Protein AF-A0A7D7BVB3-F1 (afdb_monomer)

Secondary structure (DSSP, 8-state):
-PPPTT-EETTTTEEEEEEEEE-SSEEEEEEEETTTTEEEEEEEE--TTT-EE-TTT--EE-S-HHHHHHHHHHHHHHHHHHHHHHT---TTSPPEEEEEEETTEEEEEEEPPPS--HHHHHHHH--SS-EE--GGGBS-GGGGHHHHHHHHHHHHT--SHHHHHHHB---STT-BTTBPPPPSSPPEEETTEEEEEPPTTTSB-GGG---EEEE-HHHHGGGB-HHHHTTS--

pLDDT: mean 88.36, std 8.77, range [54.22, 98.5]

Foldseek 3Di:
DDADQQDAPDVNQKGFHAWPDDDQFWTWTWIARVVPRAIKIKIWGDRPVQWDADRPQRAIDRPDPVCPVVSVVSLVVVVVVLVVLCVDDDPPRWHWDDWDDDSNTIMTITHDDPDDDPVRVCVVVPPPFWDWDFPVQQQCPLLCLVQLLVLQCVLVVHDDLVVSLVFWDDPDPQDGSSRHDFAPDTWIQGPQAIKGWHDAPRIGHCVSPIRIGGDHNVSRLVRGHPVVNVRVVD

Solvent-accessible surface area (backbone atoms only — not comparable to full-atom values): 13485 Å² total; per-residue (Å²): 115,75,85,54,68,67,43,64,39,82,94,53,46,30,32,35,59,48,79,75,48,74,58,69,59,24,40,31,28,37,25,32,32,61,91,73,71,43,66,28,29,35,39,32,59,38,39,60,93,58,42,48,43,46,86,84,80,57,32,44,43,54,85,51,71,89,48,40,70,58,53,52,54,51,52,53,50,52,52,48,51,51,53,58,38,47,74,51,86,48,100,89,53,76,41,46,76,48,76,53,73,57,47,78,36,45,37,37,32,26,67,54,78,90,78,75,53,70,67,55,49,40,68,71,70,49,76,91,76,59,54,74,51,62,53,82,40,45,74,41,62,76,78,43,40,68,56,51,50,54,28,48,24,62,64,72,73,42,87,51,72,65,62,40,52,76,56,43,49,71,89,51,96,82,44,46,96,90,41,64,78,77,46,88,43,56,30,33,41,45,99,80,15,39,35,40,41,33,50,70,56,61,45,31,55,62,93,69,47,56,57,48,34,69,43,46,49,88,74,46,55,86,33,37,37,75,76,57,39,62,74,76,78,117

Mean predicted aligned error: 11.11 Å

Sequence (234 aa):
MQLQNGTLLQGGKYKIETVLGQGGFGITYLATQTLTDKKVAIKEFFFKEYCERDNVSGTVTVPTTSKKKFVEKFQKKFLKEAKISSDLNHKNIIRVLDVFQENDTSYYSMEYIIGKSLAQEINAKGKIDGKKFSKDMIMRPYAIQNDIKAGLKKYFGVVTDDELMDNLQLNNELYNINNLPLPETDPWITKDGVFFSYAPYEIASYAAGAPSIVIPISKVKNHVTSTAKTFFDE

Structure (mmCIF, N/CA/C/O backbone):
data_AF-A0A7D7BVB3-F1
#
_entry.id   AF-A0A7D7BVB3-F1
#
loop_
_atom_site.group_PDB
_atom_site.id
_atom_site.type_symbol
_atom_site.label_atom_id
_atom_site.label_alt_id
_atom_site.label_comp_id
_atom_site.label_asym_id
_atom_site.label_entity_id
_atom_site.label_seq_id
_atom_site.pdbx_PDB_ins_code
_atom_site.Cartn_x
_atom_site.Cartn_y
_atom_site.Cartn_z
_atom_site.occupancy
_atom_site.B_iso_or_equiv
_atom_site.auth_seq_id
_atom_site.auth_comp_id
_atom_site.auth_asym_id
_atom_site.auth_atom_id
_atom_site.pdbx_PDB_model_num
ATOM 1 N N . MET A 1 1 ? 0.698 -8.765 16.677 1.00 82.19 1 MET A N 1
ATOM 2 C CA . MET A 1 1 ? 0.877 -7.781 15.571 1.00 82.19 1 MET A CA 1
ATOM 3 C C . MET A 1 1 ? -0.445 -7.305 14.982 1.00 82.19 1 MET A C 1
ATOM 5 O O . MET A 1 1 ? -0.609 -6.105 14.827 1.00 82.19 1 MET A O 1
ATOM 9 N N . GLN A 1 2 ? -1.366 -8.198 14.618 1.00 93.00 2 GLN A N 1
ATOM 10 C CA . GLN A 1 2 ? -2.670 -7.837 14.043 1.00 93.00 2 GLN A CA 1
ATOM 11 C C . GLN A 1 2 ? -3.742 -7.793 15.140 1.00 93.00 2 GLN A C 1
ATOM 13 O O . GLN A 1 2 ? -3.563 -8.427 16.183 1.00 93.00 2 GLN A O 1
ATOM 18 N N . LEU A 1 3 ? -4.830 -7.054 14.913 1.00 95.12 3 LEU A N 1
ATOM 19 C CA . LEU A 1 3 ? -6.025 -7.147 15.757 1.00 95.12 3 LEU A CA 1
ATOM 20 C C . LEU A 1 3 ? -6.657 -8.541 15.642 1.00 95.12 3 LEU A C 1
ATOM 22 O O . LEU A 1 3 ? -6.599 -9.172 14.585 1.00 95.12 3 LEU A O 1
ATOM 26 N N . GLN A 1 4 ? -7.250 -9.016 16.736 1.00 93.88 4 GLN A N 1
ATOM 27 C CA . GLN A 1 4 ? -7.880 -10.333 16.794 1.00 93.88 4 GLN A CA 1
ATOM 28 C C . GLN A 1 4 ? -9.285 -10.294 16.180 1.00 93.88 4 GLN A C 1
ATOM 30 O O . GLN A 1 4 ? -9.951 -9.256 16.147 1.00 93.88 4 GLN A O 1
ATOM 35 N N . ASN A 1 5 ? -9.764 -11.450 15.719 1.00 96.12 5 ASN A N 1
ATOM 36 C CA . ASN A 1 5 ? -11.168 -11.597 15.346 1.00 96.12 5 ASN A CA 1
ATOM 37 C C . ASN A 1 5 ? -12.059 -11.265 16.555 1.00 96.12 5 ASN A C 1
ATOM 39 O O . ASN A 1 5 ? -11.802 -11.718 17.671 1.00 96.12 5 ASN A O 1
ATOM 43 N N . GLY A 1 6 ? -13.095 -10.463 16.332 1.00 96.25 6 GLY A N 1
ATOM 44 C CA . GLY A 1 6 ? -14.011 -10.000 17.365 1.00 96.25 6 GLY A CA 1
ATOM 45 C C . GLY A 1 6 ? -13.569 -8.725 18.078 1.00 96.25 6 GLY A C 1
ATOM 46 O O . GLY A 1 6 ? -14.367 -8.191 18.847 1.00 96.25 6 GLY A O 1
ATOM 47 N N . THR A 1 7 ? -12.365 -8.192 17.815 1.00 96.94 7 THR A N 1
ATOM 48 C CA . THR A 1 7 ? -11.966 -6.883 18.350 1.00 96.94 7 THR A CA 1
ATOM 49 C C . THR A 1 7 ? -12.986 -5.820 17.944 1.00 96.94 7 THR A C 1
ATOM 51 O O . THR A 1 7 ? -13.337 -5.688 16.769 1.00 96.94 7 THR A O 1
ATOM 54 N N . LEU A 1 8 ? -13.454 -5.063 18.934 1.00 97.56 8 LEU A N 1
ATOM 55 C CA . LEU A 1 8 ? -14.367 -3.945 18.752 1.00 97.56 8 LEU A CA 1
ATOM 56 C C . LEU A 1 8 ? -13.573 -2.648 18.618 1.00 97.56 8 LEU A C 1
ATOM 58 O O . LEU A 1 8 ? -12.635 -2.428 19.376 1.00 97.56 8 LEU A O 1
ATOM 62 N N . LEU A 1 9 ? -13.967 -1.806 17.667 1.00 98.00 9 LEU A N 1
ATOM 63 C CA . LEU A 1 9 ? -13.391 -0.481 17.441 1.00 98.00 9 LEU A CA 1
ATOM 64 C C . LEU A 1 9 ? -14.482 0.590 17.457 1.00 98.00 9 LEU A C 1
ATOM 66 O O . LEU A 1 9 ? -15.656 0.321 17.171 1.00 98.00 9 LEU A O 1
ATOM 70 N N . GLN A 1 10 ? -14.066 1.814 17.761 1.00 97.12 10 GLN A N 1
ATOM 71 C CA . GLN A 1 10 ? -14.848 3.043 17.797 1.00 97.12 10 GLN A CA 1
ATOM 72 C C . GLN A 1 10 ? -16.113 2.879 18.645 1.00 97.12 10 GLN A C 1
ATOM 74 O O . GLN A 1 10 ? -17.238 3.027 18.165 1.00 97.12 10 GLN A O 1
ATOM 79 N N . GLY A 1 11 ? -15.925 2.489 19.909 1.00 95.69 11 GLY A N 1
ATOM 80 C CA . GLY A 1 11 ? -17.032 2.262 20.843 1.00 95.69 11 GLY A CA 1
ATOM 81 C C . GLY A 1 11 ? -17.962 1.118 20.423 1.00 95.69 11 GLY A C 1
ATOM 82 O O . GLY A 1 11 ? -19.154 1.159 20.712 1.00 95.69 11 GLY A O 1
ATOM 83 N N . GLY A 1 12 ? -17.444 0.121 19.699 1.00 97.25 12 GLY A N 1
ATOM 84 C CA . GLY A 1 12 ? -18.221 -1.028 19.228 1.00 97.25 12 GLY A CA 1
ATOM 85 C C . GLY A 1 12 ? -18.954 -0.815 17.906 1.00 97.25 12 GLY A C 1
ATOM 86 O O . GLY A 1 12 ? -19.705 -1.697 17.491 1.00 97.25 12 GLY A O 1
ATOM 87 N N . LYS A 1 13 ? -18.730 0.305 17.206 1.00 98.31 13 LYS A N 1
ATOM 88 C CA . LYS A 1 13 ? -19.296 0.549 15.869 1.00 98.31 13 LYS A CA 1
ATOM 89 C C . LYS A 1 13 ? -18.811 -0.466 14.835 1.00 98.31 13 LYS A C 1
ATOM 91 O O . LYS A 1 13 ? -19.565 -0.819 13.928 1.00 98.31 13 LYS A O 1
ATOM 96 N N . TYR A 1 14 ? -17.573 -0.934 14.964 1.00 98.50 14 TYR A N 1
ATOM 97 C CA . TYR A 1 14 ? -16.993 -1.929 14.068 1.00 98.50 14 TYR A CA 1
ATOM 98 C C . TYR A 1 14 ? -16.506 -3.146 14.842 1.00 98.50 14 TYR A C 1
ATOM 100 O O . TYR A 1 14 ? -15.898 -3.011 15.901 1.00 98.50 14 TYR A O 1
ATOM 108 N N . LYS A 1 15 ? -16.729 -4.332 14.276 1.00 98.50 15 LYS A N 1
ATOM 109 C CA . LYS A 1 15 ? -16.189 -5.602 14.764 1.00 98.50 15 LYS A CA 1
ATOM 110 C C . LYS A 1 15 ? -15.258 -6.195 13.713 1.00 98.50 15 LYS A C 1
ATOM 112 O O . LYS A 1 15 ? -15.711 -6.488 12.606 1.00 98.50 15 LYS A O 1
ATOM 117 N N . ILE A 1 16 ? -13.981 -6.358 14.053 1.00 98.25 16 ILE A N 1
ATOM 118 C CA . ILE A 1 16 ? -12.969 -6.988 13.194 1.00 98.25 16 I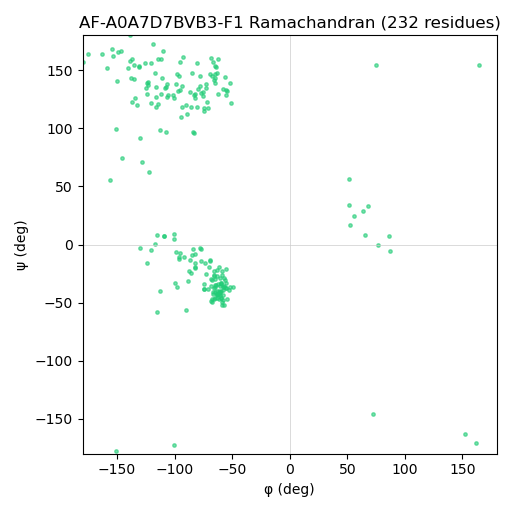LE A CA 1
ATOM 119 C C . ILE A 1 16 ? -13.320 -8.460 12.972 1.00 98.25 16 ILE A C 1
ATOM 121 O O . ILE A 1 16 ? -13.732 -9.144 13.905 1.00 98.25 16 ILE A O 1
ATOM 125 N N . GLU A 1 17 ? -13.137 -8.951 11.747 1.00 97.31 17 GLU A N 1
ATOM 126 C CA . GLU A 1 17 ? -13.384 -10.353 11.389 1.00 97.31 17 GLU A CA 1
ATOM 127 C C . GLU A 1 17 ? -12.107 -11.076 10.984 1.00 97.31 17 GLU A C 1
ATOM 129 O O . GLU A 1 17 ? -11.739 -12.086 11.577 1.00 97.31 17 GLU A O 1
ATOM 134 N N . THR A 1 18 ? -11.421 -10.563 9.963 1.00 95.06 18 THR A N 1
ATOM 135 C CA . THR A 1 18 ? -10.203 -11.184 9.438 1.00 95.06 18 THR A CA 1
ATOM 136 C C . THR A 1 18 ? -9.290 -10.157 8.790 1.00 95.06 18 THR A C 1
ATO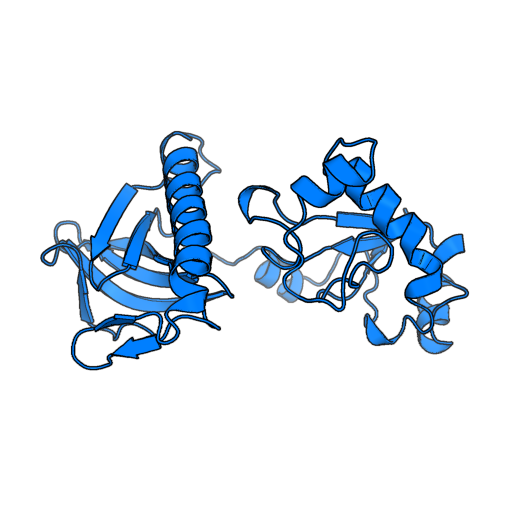M 138 O O . THR A 1 18 ? -9.711 -9.054 8.437 1.00 95.06 18 THR A O 1
ATOM 141 N N . VAL A 1 19 ? -8.028 -10.523 8.609 1.00 94.69 19 VAL A N 1
ATOM 142 C CA . VAL A 1 19 ? -7.043 -9.713 7.895 1.00 94.69 19 VAL A CA 1
ATOM 143 C C . VAL A 1 19 ? -7.200 -9.947 6.396 1.00 94.69 19 VAL A C 1
ATOM 145 O O . VAL A 1 19 ? -7.151 -11.079 5.924 1.00 94.69 19 VAL A O 1
ATOM 148 N N . LEU A 1 20 ? -7.374 -8.863 5.641 1.00 87.62 20 LEU A N 1
ATOM 149 C CA . LEU A 1 20 ? -7.421 -8.879 4.176 1.00 87.62 20 LEU A CA 1
ATOM 150 C C . LEU A 1 20 ? -6.027 -8.737 3.561 1.00 87.62 20 LEU A C 1
ATOM 152 O O . LEU A 1 20 ? -5.761 -9.270 2.487 1.00 87.62 20 LEU A O 1
ATOM 156 N N . GLY A 1 21 ? -5.131 -8.014 4.232 1.00 85.56 21 GLY A N 1
ATOM 157 C CA . GLY A 1 21 ? -3.753 -7.854 3.790 1.00 85.56 21 GLY A CA 1
ATOM 158 C C . GLY A 1 21 ? -2.933 -6.985 4.734 1.00 85.56 21 GLY A C 1
ATOM 159 O O . GLY A 1 21 ? -3.469 -6.160 5.471 1.00 85.56 21 GLY A O 1
ATOM 160 N N . GLN A 1 22 ? -1.616 -7.158 4.692 1.00 84.06 22 GLN A N 1
ATOM 161 C CA . GLN A 1 22 ? -0.665 -6.363 5.461 1.00 84.06 22 GLN A CA 1
ATOM 162 C C . GLN A 1 22 ? 0.470 -5.907 4.546 1.00 84.06 22 GLN A C 1
ATOM 164 O O . GLN A 1 22 ? 1.175 -6.732 3.968 1.00 84.06 22 GLN A O 1
ATOM 169 N N . GLY A 1 23 ? 0.630 -4.590 4.422 1.00 75.31 23 GLY A N 1
ATOM 170 C CA . GLY A 1 23 ? 1.760 -3.960 3.739 1.00 75.31 23 GLY A CA 1
ATOM 171 C C . GLY A 1 23 ? 2.804 -3.447 4.733 1.00 75.31 23 GLY A C 1
ATOM 172 O O . GLY A 1 23 ? 2.695 -3.668 5.938 1.00 75.31 23 GLY A O 1
ATOM 173 N N . GLY A 1 24 ? 3.804 -2.714 4.235 1.00 77.50 24 GLY A N 1
ATOM 174 C CA . GLY A 1 24 ? 4.836 -2.110 5.090 1.00 77.50 24 GLY A CA 1
ATOM 175 C C . GLY A 1 24 ? 4.301 -1.042 6.054 1.00 77.50 24 GLY A C 1
ATOM 176 O O . GLY A 1 24 ? 4.825 -0.897 7.152 1.00 77.50 24 GLY A O 1
ATOM 177 N N . PHE A 1 25 ? 3.233 -0.336 5.668 1.00 81.56 25 PHE A N 1
ATOM 178 C CA . PHE A 1 25 ? 2.748 0.882 6.341 1.00 81.56 25 PHE A CA 1
ATOM 179 C C . PHE A 1 25 ? 1.344 0.746 6.935 1.00 81.56 25 PHE A C 1
ATOM 181 O O . PHE A 1 25 ? 0.811 1.702 7.502 1.00 81.56 25 PHE A O 1
ATOM 188 N N . GLY A 1 26 ? 0.719 -0.422 6.797 1.00 87.12 26 GLY A N 1
ATOM 189 C CA . GLY A 1 26 ? -0.611 -0.632 7.339 1.00 87.12 26 GLY A CA 1
ATOM 190 C C . GLY A 1 26 ? -1.133 -2.048 7.205 1.00 87.12 26 GLY A C 1
ATOM 191 O O . GLY A 1 26 ? -0.638 -2.858 6.415 1.00 87.12 26 GLY A O 1
ATOM 192 N N . ILE A 1 27 ? -2.175 -2.316 7.982 1.00 92.94 27 ILE A N 1
ATOM 193 C CA . ILE A 1 27 ? -2.923 -3.570 7.980 1.00 92.94 27 ILE A CA 1
ATOM 194 C C . ILE A 1 27 ? -4.347 -3.251 7.536 1.00 92.94 27 ILE A C 1
ATOM 196 O O . ILE A 1 27 ? -4.926 -2.259 7.964 1.00 92.94 27 ILE A O 1
ATOM 200 N N . THR A 1 28 ? -4.904 -4.063 6.644 1.00 94.38 28 THR A N 1
ATOM 201 C CA . THR A 1 28 ? -6.295 -3.944 6.201 1.00 94.38 28 THR A CA 1
ATOM 202 C C . THR A 1 28 ? -7.084 -5.139 6.704 1.00 94.38 28 THR A C 1
ATOM 204 O O . THR A 1 28 ? -6.689 -6.286 6.492 1.00 94.38 28 THR A O 1
ATOM 207 N N . TYR A 1 29 ? -8.212 -4.863 7.341 1.00 97.06 29 TYR A N 1
ATOM 208 C CA . TYR A 1 29 ? -9.107 -5.839 7.943 1.00 97.06 29 TYR A CA 1
ATOM 209 C C . TYR A 1 29 ? -10.466 -5.811 7.252 1.00 97.06 29 TYR A C 1
ATOM 211 O O . TYR A 1 29 ? -10.940 -4.751 6.843 1.00 97.06 29 TYR A O 1
ATOM 219 N N . LEU A 1 30 ? -11.115 -6.967 7.176 1.00 96.56 30 LEU A N 1
ATOM 220 C CA . LEU A 1 30 ? -12.557 -7.051 7.005 1.00 96.56 30 LEU A CA 1
ATOM 221 C C . LEU A 1 30 ? -13.194 -6.819 8.370 1.00 96.56 30 LEU A C 1
ATOM 223 O O . LEU A 1 30 ? -12.777 -7.421 9.363 1.00 96.56 30 LEU A O 1
ATOM 227 N N . ALA A 1 31 ? -14.214 -5.977 8.407 1.00 98.19 31 ALA A N 1
ATOM 228 C CA . ALA A 1 31 ? -15.001 -5.732 9.599 1.00 98.19 31 ALA A CA 1
ATOM 229 C C . ALA A 1 31 ? -16.492 -5.673 9.260 1.00 98.19 31 ALA A C 1
ATOM 231 O O . ALA A 1 31 ? -16.885 -5.405 8.122 1.00 98.19 31 ALA A O 1
ATOM 232 N N . THR A 1 32 ? -17.322 -5.880 10.275 1.00 98.38 32 THR A N 1
ATOM 233 C CA . THR A 1 32 ? -18.762 -5.624 10.205 1.00 98.38 32 THR A CA 1
ATOM 234 C C . THR A 1 32 ? -19.085 -4.357 10.984 1.00 98.38 32 THR A C 1
ATOM 236 O O . THR A 1 32 ? -18.686 -4.220 12.143 1.00 98.38 32 THR A O 1
ATOM 239 N N . GLN A 1 33 ? -19.809 -3.428 10.360 1.00 98.00 33 GLN A N 1
ATOM 240 C CA . GLN A 1 33 ? -20.430 -2.310 11.060 1.00 98.00 33 GLN A CA 1
ATOM 241 C C . GLN A 1 33 ? -21.641 -2.831 11.837 1.00 98.00 33 GLN A C 1
ATOM 243 O O . GLN A 1 33 ? -22.611 -3.293 11.245 1.00 98.00 33 GLN A O 1
ATOM 248 N N . THR A 1 34 ? -21.584 -2.763 13.162 1.00 97.25 34 THR A N 1
ATOM 249 C CA . THR A 1 34 ? -22.467 -3.529 14.059 1.00 97.25 34 THR A CA 1
ATOM 250 C C . THR A 1 34 ? -23.932 -3.110 14.008 1.00 97.25 34 THR A C 1
ATOM 252 O O . THR A 1 34 ? -24.802 -3.948 14.191 1.00 97.25 34 THR A O 1
ATOM 255 N N . LEU A 1 35 ? -24.221 -1.836 13.734 1.00 96.00 35 LEU A N 1
ATOM 256 C CA . LEU A 1 35 ? -25.599 -1.330 13.681 1.00 96.00 35 LEU A CA 1
ATOM 257 C C . LEU A 1 35 ? -26.307 -1.586 12.347 1.00 96.00 35 LEU A C 1
ATOM 259 O O . LEU A 1 35 ? -27.526 -1.471 12.276 1.00 96.00 35 LEU A O 1
ATOM 263 N N . THR A 1 36 ? -25.558 -1.853 11.277 1.00 96.19 36 THR A N 1
ATOM 264 C CA . THR A 1 36 ? -26.117 -1.996 9.922 1.00 96.19 36 THR A CA 1
ATOM 265 C C . THR A 1 36 ? -25.844 -3.361 9.303 1.00 96.19 36 THR A C 1
ATOM 267 O O . THR A 1 36 ? -26.279 -3.605 8.180 1.00 96.19 36 THR A O 1
ATOM 270 N N . ASP A 1 37 ? -25.071 -4.207 9.989 1.00 96.06 37 ASP A N 1
ATOM 271 C CA . ASP A 1 37 ? -24.535 -5.485 9.510 1.00 96.06 37 ASP A CA 1
ATOM 272 C C . ASP A 1 37 ? -23.782 -5.399 8.169 1.00 96.06 37 ASP A C 1
ATOM 274 O O . ASP A 1 37 ? -23.513 -6.405 7.506 1.00 96.06 37 ASP A O 1
ATOM 278 N N . LYS A 1 38 ? -23.386 -4.189 7.754 1.00 95.88 38 LYS A N 1
ATOM 279 C CA . LYS A 1 38 ? -22.649 -3.978 6.508 1.00 95.88 38 LYS A CA 1
ATOM 280 C C . LYS A 1 38 ? -21.184 -4.350 6.679 1.00 95.88 38 LYS A C 1
ATOM 282 O O . LYS A 1 38 ? -20.530 -3.949 7.644 1.00 95.88 38 LYS A O 1
ATOM 287 N N . LYS A 1 39 ? -20.645 -5.051 5.680 1.00 96.94 39 LYS A N 1
ATOM 288 C CA . LYS A 1 39 ? -19.206 -5.298 5.562 1.00 96.94 39 LYS A CA 1
ATOM 289 C C . LYS A 1 39 ? -18.481 -4.026 5.145 1.00 96.94 39 LYS A C 1
ATOM 291 O O . LYS A 1 39 ? -18.901 -3.337 4.216 1.00 96.94 39 LYS A O 1
ATOM 296 N N . VAL A 1 40 ? -17.370 -3.753 5.813 1.00 96.69 40 VAL A N 1
ATOM 297 C CA . VAL A 1 40 ? -16.461 -2.645 5.517 1.00 96.69 40 VAL A CA 1
ATOM 298 C C . VAL A 1 40 ? -15.022 -3.146 5.552 1.00 96.69 40 VAL A C 1
ATOM 300 O O . VAL A 1 40 ? -14.709 -4.125 6.233 1.00 96.69 40 VAL A O 1
ATOM 303 N N . ALA A 1 41 ? -14.139 -2.473 4.824 1.00 96.62 41 ALA A N 1
ATOM 304 C CA . ALA A 1 41 ? -12.707 -2.647 5.000 1.00 96.62 41 ALA A CA 1
ATOM 305 C C . ALA A 1 41 ? -12.197 -1.562 5.954 1.00 96.62 41 ALA A C 1
ATOM 307 O O . ALA A 1 41 ? -12.530 -0.389 5.792 1.00 96.62 41 ALA A O 1
ATOM 308 N N . ILE A 1 42 ? -11.391 -1.934 6.944 1.00 97.44 42 ILE A N 1
ATOM 309 C CA . ILE A 1 42 ? -10.738 -0.990 7.859 1.00 97.44 42 ILE A CA 1
ATOM 310 C C . ILE A 1 42 ? -9.244 -1.073 7.624 1.00 97.44 42 ILE A C 1
ATOM 312 O O . ILE A 1 42 ? -8.654 -2.140 7.780 1.00 97.44 42 ILE A O 1
ATOM 316 N N . LYS A 1 43 ? -8.628 0.048 7.256 1.00 95.75 43 LYS A N 1
ATOM 317 C CA . LYS A 1 43 ? -7.178 0.152 7.145 1.00 95.75 43 LYS A CA 1
ATOM 318 C C . LYS A 1 43 ? -6.639 0.859 8.377 1.00 95.75 43 LYS A C 1
ATOM 320 O O . LYS A 1 43 ? -7.116 1.924 8.755 1.00 95.75 43 LYS A O 1
ATOM 325 N N . GLU A 1 44 ? -5.653 0.239 8.995 1.00 97.12 44 GLU A N 1
ATOM 326 C CA . GLU A 1 44 ? -4.927 0.711 10.162 1.00 97.12 44 GLU A CA 1
ATOM 327 C C . GLU A 1 44 ? -3.532 1.158 9.736 1.00 97.12 44 GLU A C 1
ATOM 329 O O . GLU A 1 44 ? -2.861 0.464 8.963 1.00 97.12 44 GLU A O 1
ATOM 334 N N . PHE A 1 45 ? -3.067 2.281 10.273 1.00 95.12 45 PHE A N 1
ATOM 335 C CA . PHE A 1 45 ? -1.660 2.644 10.194 1.00 95.12 45 PHE A CA 1
ATOM 336 C C . PHE A 1 45 ? -0.832 1.720 11.097 1.00 95.12 45 PHE A C 1
ATOM 338 O O . PHE A 1 45 ? -0.994 1.700 12.316 1.00 95.12 45 PHE A O 1
ATOM 345 N N . PHE A 1 46 ? 0.077 0.959 10.500 1.00 92.62 46 PHE A N 1
ATOM 346 C CA . PHE A 1 46 ? 0.972 0.066 11.229 1.00 92.62 46 PHE A CA 1
ATOM 347 C C . PHE A 1 46 ? 2.269 -0.070 10.442 1.00 92.62 46 PHE A C 1
ATOM 349 O O . PHE A 1 46 ? 2.337 -0.801 9.451 1.00 92.62 46 PHE A O 1
ATOM 356 N N . PHE A 1 47 ? 3.296 0.671 10.854 1.00 89.19 47 PHE A N 1
ATOM 357 C CA . PHE A 1 47 ? 4.582 0.653 10.171 1.00 89.19 47 PHE A CA 1
ATOM 358 C C . PHE A 1 47 ? 5.393 -0.546 10.669 1.00 89.19 47 PHE A C 1
ATOM 360 O O . PHE A 1 47 ? 6.030 -0.474 11.714 1.00 89.19 47 PHE A O 1
ATOM 367 N N . LYS A 1 48 ? 5.342 -1.658 9.930 1.00 83.69 48 LYS A N 1
ATOM 368 C CA . LYS A 1 48 ? 5.772 -2.998 10.374 1.00 83.69 48 LYS A CA 1
ATOM 369 C C . LYS A 1 48 ? 7.164 -3.048 11.017 1.00 83.69 48 LYS A C 1
ATOM 371 O O . LYS A 1 48 ? 7.362 -3.826 11.939 1.00 83.69 48 LYS A O 1
ATOM 376 N N . GLU A 1 49 ? 8.109 -2.251 10.529 1.00 83.94 49 GLU A N 1
ATOM 377 C CA . GLU A 1 49 ? 9.497 -2.234 11.020 1.00 83.94 49 GLU A CA 1
ATOM 378 C C . GLU A 1 49 ? 9.707 -1.383 12.279 1.00 83.94 49 GLU A C 1
ATOM 380 O O . GLU A 1 49 ? 10.736 -1.504 12.938 1.00 83.94 49 GLU A O 1
ATOM 385 N N . TYR A 1 50 ? 8.755 -0.510 12.609 1.00 87.44 50 TYR A N 1
ATOM 386 C CA . TYR A 1 50 ? 8.898 0.481 13.679 1.00 87.44 50 TYR A CA 1
ATOM 387 C C . TYR A 1 50 ? 7.808 0.399 14.746 1.00 87.44 50 TYR A C 1
ATOM 389 O O . TYR A 1 50 ? 7.958 1.005 15.807 1.00 87.44 50 TYR A O 1
ATOM 397 N N . CYS A 1 51 ? 6.711 -0.298 14.459 1.00 91.94 51 CYS A N 1
ATOM 398 C CA . CYS A 1 51 ? 5.563 -0.423 15.336 1.00 91.94 51 CYS A CA 1
ATOM 399 C C . CYS A 1 51 ? 5.489 -1.822 15.947 1.00 91.94 51 CYS A C 1
ATOM 401 O O . CYS A 1 51 ? 5.579 -2.829 15.244 1.00 91.94 51 CYS A O 1
ATOM 403 N N . GLU A 1 52 ? 5.214 -1.875 17.243 1.00 94.00 52 GLU A N 1
ATOM 404 C CA . GLU A 1 52 ? 4.835 -3.090 17.957 1.00 94.00 52 GLU A CA 1
ATOM 405 C C . GLU A 1 52 ? 3.373 -2.998 18.392 1.00 94.00 52 GLU A C 1
ATOM 407 O O . GLU A 1 52 ? 2.800 -1.910 18.452 1.00 94.00 52 GLU A O 1
ATOM 412 N N . ARG A 1 53 ? 2.749 -4.149 18.666 1.00 94.62 53 ARG A N 1
ATOM 413 C CA . ARG A 1 53 ? 1.402 -4.199 19.240 1.00 94.62 53 ARG A CA 1
ATOM 414 C C . ARG A 1 53 ? 1.413 -4.995 20.529 1.00 94.62 53 ARG A C 1
ATOM 416 O O . ARG A 1 53 ? 1.825 -6.156 20.510 1.00 94.62 53 ARG A O 1
ATOM 423 N N . ASP A 1 54 ? 0.854 -4.413 21.580 1.00 93.19 54 ASP A N 1
ATOM 424 C CA . ASP A 1 54 ? 0.502 -5.150 22.785 1.00 93.19 54 ASP A CA 1
ATOM 425 C C . ASP A 1 54 ? -0.710 -6.060 22.524 1.00 93.19 54 ASP A C 1
ATOM 427 O O . ASP A 1 54 ? -1.774 -5.609 22.101 1.00 93.19 54 ASP A O 1
ATOM 431 N N . ASN A 1 55 ? -0.564 -7.365 22.755 1.00 87.75 55 ASN A N 1
ATOM 432 C CA . ASN A 1 55 ? -1.606 -8.335 22.401 1.00 87.75 55 ASN A CA 1
ATOM 433 C C . ASN A 1 55 ? -2.829 -8.286 23.334 1.00 87.75 55 ASN A C 1
ATOM 435 O O . ASN A 1 55 ? -3.859 -8.854 22.979 1.00 87.75 55 ASN A O 1
ATOM 439 N N . VAL A 1 56 ? -2.718 -7.650 24.506 1.00 86.38 56 VAL A N 1
ATOM 440 C CA . VAL A 1 56 ? -3.805 -7.576 25.495 1.00 86.38 56 VAL A CA 1
ATOM 441 C C . VAL A 1 56 ? -4.665 -6.341 25.252 1.00 86.38 56 VAL A C 1
ATOM 443 O O . VAL A 1 56 ? -5.870 -6.452 25.050 1.00 86.38 56 VAL A O 1
ATOM 446 N N . SER A 1 57 ? -4.046 -5.165 25.245 1.00 89.94 57 SER A N 1
ATOM 447 C CA . SER A 1 57 ? -4.717 -3.878 25.043 1.00 89.94 57 SER A CA 1
ATOM 448 C C . SER A 1 57 ? -4.964 -3.549 23.571 1.00 89.94 57 SER A C 1
ATOM 450 O O . SER A 1 57 ? -5.803 -2.711 23.266 1.00 89.94 57 SER A O 1
ATOM 452 N N . GLY A 1 58 ? -4.229 -4.174 22.648 1.00 91.69 58 GLY A N 1
ATOM 453 C CA . GLY A 1 58 ? -4.285 -3.861 21.221 1.00 91.69 58 GLY A CA 1
ATOM 454 C C . GLY A 1 58 ? -3.551 -2.577 20.828 1.00 91.69 58 GLY A C 1
ATOM 455 O O . GLY A 1 58 ? -3.522 -2.262 19.636 1.00 91.69 58 GLY A O 1
ATOM 456 N N . THR A 1 59 ? -2.945 -1.868 21.788 1.00 94.75 59 THR A N 1
ATOM 457 C CA . THR A 1 59 ? -2.241 -0.594 21.576 1.00 94.75 59 THR A CA 1
ATOM 458 C C . THR A 1 59 ? -1.004 -0.755 20.699 1.00 94.75 59 THR A C 1
ATOM 460 O O . THR A 1 59 ? -0.299 -1.768 20.762 1.00 94.75 59 THR A O 1
ATOM 463 N N . VAL A 1 60 ? -0.755 0.245 19.852 1.00 95.19 60 VAL A N 1
ATOM 464 C CA . VAL A 1 60 ? 0.403 0.311 18.960 1.00 95.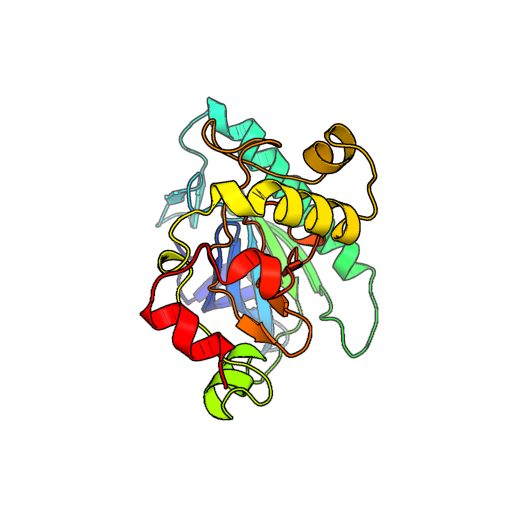19 60 VAL A CA 1
ATOM 465 C C . VAL A 1 60 ? 1.451 1.237 19.556 1.00 95.19 60 VAL A C 1
ATOM 467 O O . VAL A 1 60 ? 1.183 2.400 19.845 1.00 95.19 60 VAL A O 1
ATOM 470 N N . THR A 1 61 ? 2.675 0.743 19.696 1.00 93.50 61 THR A N 1
ATOM 471 C CA . THR A 1 61 ? 3.792 1.512 20.253 1.00 93.50 61 THR A CA 1
ATOM 472 C C . THR A 1 61 ? 4.932 1.622 19.251 1.00 93.50 61 THR A C 1
ATOM 474 O O . THR A 1 61 ? 5.071 0.809 18.339 1.00 93.50 61 THR A O 1
ATOM 477 N N . VAL A 1 62 ? 5.759 2.657 19.409 1.00 91.69 62 VAL A N 1
ATOM 478 C CA . VAL A 1 62 ? 7.034 2.807 18.695 1.00 91.69 62 VAL A CA 1
ATOM 479 C C . VAL A 1 62 ? 8.135 2.691 19.748 1.00 91.69 62 VAL A C 1
ATOM 481 O O . VAL A 1 62 ? 8.388 3.679 20.443 1.00 91.69 62 VAL A O 1
ATOM 484 N N . PRO A 1 63 ? 8.770 1.514 19.909 1.00 85.62 63 PRO A N 1
ATOM 485 C CA . PRO A 1 63 ? 9.687 1.261 21.024 1.00 85.62 63 PRO A CA 1
ATOM 486 C C . PRO A 1 63 ? 10.873 2.230 21.061 1.00 85.62 63 PRO A C 1
ATOM 488 O O . PRO A 1 63 ? 11.362 2.606 22.124 1.00 85.62 63 PRO A O 1
ATOM 491 N N . THR A 1 64 ? 11.348 2.663 19.891 1.00 85.12 64 THR A N 1
ATOM 492 C CA . THR A 1 64 ? 12.511 3.544 19.782 1.00 85.12 64 THR A CA 1
ATOM 493 C C . THR A 1 64 ? 12.109 5.018 19.705 1.00 85.12 64 THR A C 1
ATOM 495 O O . THR A 1 64 ? 11.655 5.504 18.665 1.00 85.12 64 THR A O 1
ATOM 498 N N . THR A 1 65 ? 12.389 5.782 20.765 1.00 80.19 65 THR A N 1
ATOM 499 C CA . THR A 1 65 ? 12.076 7.223 20.852 1.00 80.19 65 THR A CA 1
ATOM 500 C C . THR A 1 65 ? 12.656 8.044 19.695 1.00 80.19 65 THR A C 1
ATOM 502 O O . THR A 1 65 ? 11.989 8.943 19.182 1.00 80.19 65 THR A O 1
ATOM 505 N N . SER A 1 66 ? 13.866 7.720 19.221 1.00 82.81 66 SER A N 1
ATOM 506 C CA . SER A 1 66 ? 14.512 8.433 18.105 1.00 82.81 66 SER A CA 1
ATOM 507 C C . SER A 1 66 ? 13.775 8.273 16.769 1.00 82.81 66 SER A C 1
ATOM 509 O O . SER A 1 66 ? 13.888 9.135 15.898 1.00 82.81 66 SER A O 1
ATOM 511 N N . LYS A 1 67 ? 12.978 7.208 16.606 1.00 82.56 67 LYS A N 1
ATOM 512 C CA . LYS A 1 67 ? 12.180 6.940 15.400 1.00 82.56 67 LYS A CA 1
ATOM 513 C C . LYS A 1 67 ? 10.740 7.443 15.512 1.00 82.56 67 LYS A C 1
ATOM 515 O O . LYS A 1 67 ? 10.047 7.491 14.500 1.00 82.56 67 LYS A O 1
ATOM 520 N N . LYS A 1 68 ? 10.300 7.914 16.684 1.00 85.94 68 LYS A N 1
ATOM 521 C CA . LYS A 1 68 ? 8.922 8.380 16.908 1.00 85.94 68 LYS A CA 1
ATOM 522 C C . LYS A 1 68 ? 8.507 9.499 15.944 1.00 85.94 68 LYS A C 1
ATOM 524 O O . LYS A 1 68 ? 7.531 9.342 15.218 1.00 85.94 68 LYS A O 1
ATOM 529 N N . LYS A 1 69 ? 9.309 10.568 15.831 1.00 85.25 69 LYS A N 1
ATOM 530 C CA . LYS A 1 69 ? 9.052 11.672 14.877 1.00 85.25 69 LYS A CA 1
ATOM 531 C C . LYS A 1 69 ? 9.007 11.202 13.418 1.00 85.25 69 LYS A C 1
ATOM 533 O O . LYS A 1 69 ? 8.268 11.755 12.606 1.00 85.25 69 LYS A O 1
ATOM 538 N N . PHE A 1 70 ? 9.815 10.198 13.078 1.00 82.44 70 PHE A N 1
ATOM 539 C CA . PHE A 1 70 ? 9.828 9.609 11.743 1.00 82.44 70 PHE A CA 1
ATOM 540 C C . PHE A 1 70 ? 8.517 8.863 11.471 1.00 82.44 70 PHE A C 1
ATOM 542 O O . PHE A 1 70 ? 7.860 9.158 10.477 1.00 82.44 70 PHE A O 1
ATOM 549 N N . VAL A 1 71 ? 8.072 7.994 12.384 1.00 87.25 71 VAL A N 1
ATOM 550 C CA . VAL A 1 71 ? 6.788 7.277 12.272 1.00 87.25 71 VAL A CA 1
ATOM 551 C C . VAL A 1 71 ? 5.602 8.247 12.216 1.00 87.25 71 VAL A C 1
ATOM 553 O O . VAL A 1 71 ? 4.742 8.112 11.345 1.00 87.25 71 VAL A O 1
ATOM 556 N N . GLU A 1 72 ? 5.595 9.290 13.051 1.00 88.50 72 GLU A N 1
ATOM 557 C CA . GLU A 1 72 ? 4.568 10.345 13.044 1.00 88.50 72 GLU A CA 1
ATOM 558 C C . GLU A 1 72 ? 4.449 11.038 11.673 1.00 88.50 72 GLU A C 1
ATOM 560 O O . GLU A 1 72 ? 3.345 11.362 11.227 1.00 88.50 72 GLU A O 1
ATOM 565 N N . LYS A 1 73 ? 5.564 11.241 10.953 1.00 86.75 73 LYS A N 1
ATOM 566 C CA . LYS A 1 73 ? 5.546 11.797 9.586 1.00 86.75 73 LYS A CA 1
ATOM 567 C C . LYS A 1 73 ? 4.763 10.897 8.625 1.00 86.75 73 LYS A C 1
ATOM 569 O O . LYS A 1 73 ? 4.025 11.411 7.783 1.00 86.75 73 LYS A O 1
ATOM 574 N N . PHE A 1 74 ? 4.897 9.576 8.738 1.00 86.56 74 PHE A N 1
ATOM 575 C CA . PHE A 1 74 ? 4.150 8.626 7.908 1.00 86.56 74 PHE A CA 1
ATOM 576 C C . PHE A 1 74 ? 2.687 8.517 8.325 1.00 86.56 74 PHE A C 1
ATOM 578 O O . PHE A 1 74 ? 1.820 8.493 7.454 1.00 86.56 74 PHE A O 1
ATOM 585 N N . GLN A 1 75 ? 2.394 8.562 9.624 1.00 89.94 75 GLN A N 1
ATOM 586 C CA . GLN A 1 75 ? 1.016 8.605 10.116 1.00 89.94 75 GLN A CA 1
ATOM 587 C C . GLN A 1 75 ? 0.273 9.848 9.597 1.00 89.94 75 GLN A C 1
ATOM 589 O O . GLN A 1 75 ? -0.865 9.756 9.139 1.00 89.94 75 GLN A O 1
ATOM 594 N N . LYS A 1 76 ? 0.936 11.013 9.555 1.00 88.25 76 LYS A N 1
ATOM 595 C CA . LYS A 1 76 ? 0.375 12.229 8.935 1.00 88.25 76 LYS A CA 1
ATOM 596 C C . LYS A 1 76 ? 0.076 12.043 7.446 1.00 88.25 76 LYS A C 1
ATOM 598 O O . LYS A 1 76 ? -0.961 12.500 6.973 1.00 88.25 76 LYS A O 1
ATOM 603 N N . LYS A 1 77 ? 0.956 11.363 6.699 1.00 86.62 77 LYS A N 1
ATOM 604 C CA . LYS A 1 77 ? 0.715 11.036 5.280 1.00 86.62 77 LYS A CA 1
ATOM 605 C C . LYS A 1 77 ? -0.470 10.083 5.111 1.00 86.62 77 LYS A C 1
ATOM 607 O O . LYS A 1 77 ? -1.277 10.300 4.215 1.00 86.62 77 LYS A O 1
ATOM 612 N N . PHE A 1 78 ? -0.596 9.087 5.984 1.00 89.38 78 PHE A N 1
ATOM 613 C CA . PHE A 1 78 ? -1.722 8.153 6.010 1.00 89.38 78 PHE A CA 1
ATOM 614 C C . PHE A 1 78 ? -3.063 8.872 6.227 1.00 89.38 78 PHE A C 1
ATOM 616 O O . PHE A 1 78 ? -4.013 8.656 5.479 1.00 89.38 78 PHE A O 1
ATOM 623 N N . LEU A 1 79 ? -3.131 9.795 7.190 1.00 90.94 79 LEU A N 1
ATOM 624 C CA . LEU A 1 79 ? -4.333 10.606 7.418 1.00 90.94 79 LEU A CA 1
ATOM 625 C C . LEU A 1 79 ? -4.632 11.543 6.241 1.00 90.94 79 LEU A C 1
ATOM 627 O O . LEU A 1 79 ? -5.792 11.724 5.874 1.00 90.94 79 LEU A O 1
ATOM 631 N N . LYS A 1 80 ? -3.594 12.109 5.612 1.00 87.31 80 LYS A N 1
ATOM 632 C CA . LYS A 1 80 ? -3.750 12.931 4.404 1.00 87.31 80 LYS A CA 1
ATOM 633 C C . LYS A 1 80 ? -4.324 12.122 3.236 1.00 87.31 80 LYS A C 1
ATOM 635 O O . LYS A 1 80 ? -5.204 12.622 2.547 1.00 87.31 80 LYS A O 1
ATOM 640 N N . GLU A 1 81 ? -3.865 10.887 3.030 1.00 85.62 81 GLU A N 1
ATOM 641 C CA . GLU A 1 81 ? -4.415 9.954 2.032 1.00 85.62 81 GLU A CA 1
ATOM 642 C C . GLU A 1 81 ? -5.902 9.687 2.288 1.00 85.62 81 GLU A C 1
ATOM 644 O O . GLU A 1 81 ? -6.715 9.844 1.378 1.00 85.62 81 GLU A O 1
ATOM 649 N N . ALA A 1 82 ? -6.266 9.361 3.533 1.00 89.25 82 ALA A N 1
ATOM 650 C CA . ALA A 1 82 ? -7.656 9.132 3.920 1.00 89.25 82 ALA A CA 1
ATOM 651 C C . ALA A 1 82 ? -8.535 10.358 3.639 1.00 89.25 82 ALA A C 1
ATOM 653 O O . ALA A 1 82 ? -9.624 10.222 3.085 1.00 89.25 82 ALA A O 1
ATOM 654 N N . LYS A 1 83 ? -8.035 11.559 3.962 1.00 87.69 83 LYS A N 1
ATOM 655 C CA . LYS A 1 83 ? -8.747 12.820 3.737 1.00 87.69 83 LYS A CA 1
ATOM 656 C C . LYS A 1 83 ? -8.949 13.123 2.251 1.00 87.69 83 LYS A C 1
ATOM 658 O O . LYS A 1 83 ? -10.059 13.447 1.846 1.00 87.69 83 LYS A O 1
ATOM 663 N N . ILE A 1 84 ? -7.903 12.976 1.437 1.00 85.19 84 ILE A N 1
ATOM 664 C CA . ILE A 1 84 ? -8.011 13.158 -0.018 1.00 85.19 84 ILE A CA 1
ATOM 665 C C . ILE A 1 84 ? -9.026 12.164 -0.586 1.00 85.19 84 ILE A C 1
ATOM 667 O O . ILE A 1 84 ? -9.909 12.558 -1.337 1.00 85.19 84 ILE A O 1
ATOM 671 N N . SER A 1 85 ? -8.944 10.894 -0.184 1.00 85.06 85 SER A N 1
ATOM 672 C CA . SER A 1 85 ? -9.855 9.851 -0.662 1.00 85.06 85 SER A CA 1
ATOM 673 C C . SER A 1 85 ? -11.307 10.080 -0.220 1.00 85.06 85 SER A C 1
ATOM 675 O O . SER A 1 85 ? -12.226 9.831 -0.993 1.00 85.06 85 SER A O 1
ATOM 677 N N . SER A 1 86 ? -11.539 10.623 0.983 1.00 86.62 86 SER A N 1
ATOM 678 C CA . SER A 1 86 ? -12.893 10.952 1.458 1.00 86.62 86 SER A CA 1
ATOM 679 C C . SER A 1 86 ? -13.573 12.064 0.661 1.00 86.62 86 SER A C 1
ATOM 681 O O . SER A 1 86 ? -14.800 12.107 0.610 1.00 86.62 86 SER A O 1
ATOM 683 N N . ASP A 1 87 ? -12.788 12.948 0.041 1.00 87.12 87 ASP A N 1
ATOM 684 C CA . ASP A 1 87 ? -13.304 14.057 -0.763 1.00 87.12 87 ASP A CA 1
ATOM 685 C C . ASP A 1 87 ? -13.599 13.623 -2.221 1.00 87.12 87 ASP A C 1
ATOM 687 O O . ASP A 1 87 ? -14.228 14.364 -2.979 1.00 87.12 87 ASP A O 1
ATOM 691 N N . LEU A 1 88 ? -13.189 12.411 -2.628 1.00 85.69 88 LEU A N 1
ATOM 692 C CA . LEU A 1 88 ? -13.451 11.856 -3.958 1.00 85.69 88 LEU A CA 1
ATOM 693 C C . LEU A 1 88 ? -14.813 11.150 -4.004 1.00 85.69 88 LEU A C 1
ATOM 695 O O . LEU A 1 88 ? -15.122 10.293 -3.180 1.00 85.69 88 LEU A O 1
ATOM 699 N N . ASN A 1 89 ? -15.616 11.463 -5.024 1.00 84.00 89 ASN A N 1
ATOM 700 C CA . ASN A 1 89 ? -16.910 10.821 -5.258 1.00 84.00 89 ASN A CA 1
ATOM 701 C C . ASN A 1 89 ? -17.023 10.341 -6.711 1.00 84.00 89 ASN A C 1
ATOM 703 O O . ASN A 1 89 ? -17.426 11.092 -7.599 1.00 84.00 89 ASN A O 1
ATOM 707 N N . HIS A 1 90 ? -16.636 9.091 -6.967 1.00 87.75 90 HIS A N 1
ATOM 708 C CA . HIS A 1 90 ? -16.685 8.496 -8.299 1.00 87.75 90 HIS A CA 1
ATOM 709 C C . HIS A 1 90 ? -16.914 6.985 -8.215 1.00 87.75 90 HIS A C 1
ATOM 711 O O . HIS A 1 90 ? -16.287 6.313 -7.407 1.00 87.75 90 HIS A O 1
ATOM 717 N N . LYS A 1 91 ? -17.731 6.426 -9.118 1.00 87.25 91 LYS A N 1
ATOM 718 C CA . LYS A 1 91 ? -18.141 5.004 -9.114 1.00 87.25 91 LYS A CA 1
ATOM 719 C C . LYS A 1 91 ? -17.002 3.970 -9.123 1.00 87.25 91 LYS A C 1
ATOM 721 O O . LYS A 1 91 ? -17.227 2.818 -8.785 1.00 87.25 91 LYS A O 1
ATOM 726 N N . ASN A 1 92 ? -15.808 4.373 -9.557 1.00 86.50 92 ASN A N 1
ATOM 727 C CA . ASN A 1 92 ? -14.626 3.508 -9.660 1.00 86.50 92 ASN A CA 1
ATOM 728 C C . ASN A 1 92 ? -13.543 3.844 -8.615 1.00 86.50 92 ASN A C 1
ATOM 730 O O . ASN A 1 92 ? -12.430 3.336 -8.719 1.00 86.50 92 ASN A O 1
ATOM 734 N N . ILE A 1 93 ? -13.823 4.739 -7.663 1.00 85.44 93 ILE A N 1
ATOM 735 C CA . ILE A 1 93 ? -12.915 5.092 -6.567 1.00 85.44 93 ILE A CA 1
ATOM 736 C C . ILE A 1 93 ? -13.593 4.667 -5.267 1.00 85.44 93 ILE A C 1
ATOM 738 O O . ILE A 1 93 ? -14.736 5.034 -5.020 1.00 85.44 93 ILE A O 1
ATOM 742 N N . ILE A 1 94 ? -12.885 3.885 -4.453 1.00 87.06 94 ILE A N 1
ATOM 743 C CA . ILE A 1 94 ? -13.394 3.410 -3.164 1.00 87.06 94 ILE A CA 1
ATOM 744 C C . ILE A 1 94 ? -13.656 4.605 -2.252 1.00 87.06 94 ILE A C 1
ATOM 746 O O . ILE A 1 94 ? -12.766 5.430 -2.032 1.00 87.06 94 ILE A O 1
ATOM 750 N N . ARG A 1 95 ? -14.852 4.658 -1.668 1.00 86.81 95 ARG A N 1
ATOM 751 C CA . ARG A 1 95 ? -15.219 5.722 -0.741 1.00 86.81 95 ARG A CA 1
ATOM 752 C C . ARG A 1 95 ? -14.713 5.436 0.671 1.00 86.81 95 ARG A C 1
ATOM 754 O O . ARG A 1 95 ? -14.998 4.384 1.247 1.00 86.81 95 ARG A O 1
ATOM 761 N N . VAL A 1 96 ? -14.025 6.413 1.261 1.00 93.56 96 VAL A N 1
ATOM 762 C CA . VAL A 1 96 ? -13.752 6.441 2.707 1.00 93.56 96 VAL A CA 1
ATOM 763 C C . VAL A 1 96 ? -15.030 6.844 3.445 1.00 93.56 96 VAL A C 1
ATOM 765 O O . VAL A 1 96 ? -15.666 7.843 3.110 1.00 93.56 96 VAL A O 1
ATOM 768 N N . LEU A 1 97 ? -15.417 6.044 4.436 1.00 92.25 97 LEU A N 1
ATOM 769 C CA . LEU A 1 97 ? -16.664 6.186 5.192 1.00 92.25 97 LEU A CA 1
ATOM 770 C C . LEU A 1 97 ? -16.452 6.878 6.542 1.00 92.25 97 LEU A C 1
ATOM 772 O O . LEU A 1 97 ? -17.345 7.571 7.021 1.00 92.25 97 LEU A O 1
ATOM 776 N N . ASP A 1 98 ? -15.292 6.662 7.164 1.00 94.06 98 ASP A N 1
ATOM 777 C CA . ASP A 1 98 ? -14.967 7.191 8.490 1.00 94.06 98 ASP A CA 1
ATOM 778 C C . ASP A 1 98 ? -13.450 7.222 8.707 1.00 94.06 98 ASP A C 1
ATOM 780 O O . ASP A 1 98 ? -12.741 6.371 8.162 1.00 94.06 98 ASP A O 1
ATOM 784 N N . VAL A 1 99 ? -12.966 8.146 9.536 1.00 95.81 99 VAL A N 1
ATOM 785 C CA . VAL A 1 99 ? -11.559 8.271 9.947 1.00 95.81 99 VAL A CA 1
ATOM 786 C C . VAL A 1 99 ? -11.519 8.492 11.455 1.00 95.81 99 VAL A C 1
ATOM 788 O O . VAL A 1 99 ? -12.153 9.414 11.962 1.00 95.81 99 VAL A O 1
ATOM 791 N N . PHE A 1 100 ? -10.770 7.663 12.179 1.00 96.44 100 PHE A N 1
ATOM 792 C CA . PHE A 1 100 ? -10.743 7.696 13.642 1.00 96.44 100 PHE A CA 1
ATOM 793 C C . PHE A 1 100 ? -9.383 7.276 14.209 1.00 96.44 100 PHE A C 1
ATOM 795 O O . PHE A 1 100 ? -8.524 6.740 13.506 1.00 96.44 100 PHE A O 1
ATOM 802 N N . GLN A 1 101 ? -9.177 7.554 15.495 1.00 96.81 101 GLN A N 1
ATOM 803 C CA . GLN A 1 101 ? -7.979 7.182 16.245 1.00 96.81 101 GLN A CA 1
ATOM 804 C C . GLN A 1 101 ? -8.379 6.385 17.482 1.00 96.81 101 GLN A C 1
ATOM 806 O O . GLN A 1 101 ? -9.324 6.749 18.177 1.00 96.81 101 GLN A O 1
ATOM 811 N N . GLU A 1 102 ? -7.665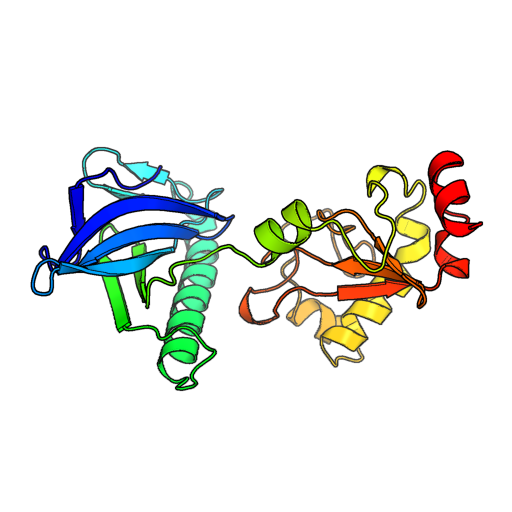 5.294 17.726 1.00 96.88 102 GLU A N 1
ATOM 812 C CA . GLU A 1 102 ? -7.853 4.373 18.851 1.00 96.88 102 GLU A CA 1
ATOM 813 C C . GLU A 1 102 ? -6.578 3.528 18.987 1.00 96.88 102 GLU A C 1
ATOM 815 O O . GLU A 1 102 ? -5.776 3.482 18.053 1.00 96.88 102 GLU A O 1
ATOM 820 N N . ASN A 1 103 ? -6.357 2.849 20.115 1.00 96.06 103 ASN A N 1
ATOM 821 C CA . ASN A 1 103 ? -5.205 1.952 20.295 1.00 96.06 103 ASN A CA 1
ATOM 822 C C . ASN A 1 103 ? -3.852 2.609 19.938 1.00 96.06 103 ASN A C 1
ATOM 824 O O . ASN A 1 103 ? -2.979 1.956 19.369 1.00 96.06 103 ASN A O 1
ATOM 828 N N . ASP A 1 104 ? -3.707 3.912 20.196 1.00 95.38 104 ASP A N 1
ATOM 829 C CA . ASP A 1 104 ? -2.533 4.729 19.847 1.00 95.38 104 ASP A CA 1
ATOM 830 C C . ASP A 1 104 ? -2.134 4.727 18.357 1.00 95.38 104 ASP A C 1
ATOM 832 O O . ASP A 1 104 ? -1.000 5.034 17.984 1.00 95.38 104 ASP A O 1
ATOM 836 N N . THR A 1 105 ? -3.084 4.449 17.463 1.00 95.88 105 THR A N 1
ATOM 837 C CA . THR A 1 105 ? -2.888 4.552 16.016 1.00 95.88 105 THR A CA 1
ATOM 838 C C . THR A 1 105 ? -4.100 5.164 15.305 1.00 95.88 105 THR A C 1
ATOM 840 O O . THR A 1 105 ? -5.075 5.598 15.916 1.00 95.88 105 THR A O 1
ATOM 843 N N . SER A 1 106 ? -4.002 5.295 13.985 1.00 96.69 106 SER A N 1
ATOM 844 C CA . SER A 1 106 ? -5.033 5.860 13.119 1.00 96.69 106 SER A CA 1
ATOM 845 C C . SER A 1 106 ? -5.650 4.791 12.231 1.00 96.69 106 SER A C 1
ATOM 847 O O . SER A 1 106 ? -4.950 3.926 11.701 1.00 96.69 106 SER A O 1
ATOM 849 N N . TYR A 1 107 ? -6.951 4.921 12.006 1.00 97.44 107 TYR A N 1
ATOM 850 C CA . TYR A 1 107 ? -7.742 4.042 11.164 1.00 97.44 107 TYR A CA 1
ATOM 851 C C . TYR A 1 107 ? -8.575 4.859 10.188 1.00 97.44 107 TYR A C 1
ATOM 853 O O . TYR A 1 107 ? -9.000 5.979 10.485 1.00 97.44 107 TYR A O 1
ATOM 861 N N . TYR A 1 108 ? -8.880 4.262 9.046 1.00 96.50 108 TYR A N 1
ATOM 862 C CA . TYR A 1 108 ? -10.018 4.680 8.245 1.00 96.50 108 TYR A CA 1
ATOM 863 C C . TYR A 1 108 ? -10.812 3.472 7.767 1.00 96.50 108 TYR A C 1
ATOM 865 O O . TYR A 1 108 ? -10.253 2.421 7.443 1.00 96.50 108 TYR A O 1
ATOM 873 N N . SER A 1 109 ? -12.131 3.628 7.734 1.00 96.31 109 SER A N 1
ATOM 874 C CA . SER A 1 109 ? -13.047 2.644 7.164 1.00 96.31 109 SER A CA 1
ATOM 875 C C . SER A 1 109 ? -13.423 3.042 5.743 1.00 96.31 109 SER A C 1
ATOM 877 O O . SER A 1 109 ? -13.516 4.226 5.416 1.00 96.31 109 SER A O 1
ATOM 879 N N . MET A 1 110 ? -13.631 2.050 4.892 1.00 95.31 110 MET A N 1
ATOM 880 C CA . MET A 1 110 ? -13.971 2.232 3.489 1.00 95.31 110 MET A CA 1
ATOM 881 C C . MET A 1 110 ? -14.890 1.114 3.005 1.00 95.31 110 MET A C 1
ATOM 883 O O . MET A 1 110 ? -15.061 0.087 3.672 1.00 95.31 110 MET A O 1
ATOM 887 N N . GLU A 1 111 ? -15.493 1.320 1.840 1.00 91.50 111 GLU A N 1
ATOM 888 C CA . GLU A 1 111 ? -16.322 0.305 1.192 1.00 91.50 111 GLU A CA 1
ATOM 889 C C . GLU A 1 111 ? -15.549 -1.008 1.013 1.00 91.50 111 GLU A C 1
ATOM 891 O O . GLU A 1 111 ? -14.407 -1.026 0.547 1.00 91.50 111 GLU A O 1
ATOM 896 N N . TYR A 1 112 ? -16.179 -2.125 1.385 1.00 92.25 112 TYR A N 1
ATOM 897 C CA . TYR A 1 112 ? -15.641 -3.446 1.091 1.00 92.25 112 TYR A CA 1
ATOM 898 C C . TYR A 1 112 ? -16.089 -3.885 -0.303 1.00 92.25 112 TYR A C 1
ATOM 900 O O . TYR A 1 112 ? -17.283 -4.036 -0.561 1.00 92.25 112 TYR A O 1
ATOM 908 N N . ILE A 1 113 ? -15.126 -4.103 -1.198 1.00 87.31 113 ILE A N 1
ATOM 909 C CA . ILE A 1 113 ? -15.390 -4.557 -2.563 1.00 87.31 113 ILE A CA 1
ATOM 910 C C . ILE A 1 113 ? -15.289 -6.079 -2.619 1.00 87.31 113 ILE A C 1
ATOM 912 O O . ILE A 1 113 ? -14.228 -6.656 -2.377 1.00 87.31 113 ILE A O 1
ATOM 916 N N . ILE A 1 114 ? -16.398 -6.726 -2.972 1.00 84.88 114 ILE A N 1
ATOM 917 C CA . ILE A 1 114 ? -16.445 -8.169 -3.205 1.00 84.88 114 ILE A CA 1
ATOM 918 C C . ILE A 1 114 ? -15.908 -8.441 -4.609 1.00 84.88 114 ILE A C 1
ATOM 920 O O . ILE A 1 114 ? -16.479 -7.988 -5.600 1.00 84.88 114 ILE A O 1
ATOM 924 N N . GLY A 1 115 ? -14.816 -9.192 -4.704 1.00 84.12 115 GLY A N 1
ATOM 925 C CA . GLY A 1 115 ? -14.231 -9.558 -5.987 1.00 84.12 115 GLY A CA 1
ATOM 926 C C . GLY A 1 115 ? -12.791 -10.027 -5.867 1.00 84.12 115 GLY A C 1
ATOM 927 O O . GLY A 1 115 ? -12.271 -10.245 -4.772 1.00 84.12 115 GLY A O 1
ATOM 928 N N . LYS A 1 116 ? -12.152 -10.188 -7.024 1.00 75.31 116 LYS A N 1
ATOM 929 C CA . LYS A 1 116 ? -10.729 -10.506 -7.129 1.00 75.31 116 LYS A CA 1
ATOM 930 C C . LYS A 1 116 ? -9.931 -9.229 -7.339 1.00 75.31 116 LYS A C 1
ATOM 932 O O . LYS A 1 116 ? -10.379 -8.318 -8.034 1.00 75.31 116 LYS A O 1
ATOM 937 N N . SER A 1 117 ? -8.728 -9.179 -6.780 1.00 78.50 117 SER A N 1
ATOM 938 C CA . SER A 1 117 ? -7.771 -8.145 -7.155 1.00 78.50 117 SER A CA 1
ATOM 939 C C . SER A 1 117 ? -7.357 -8.322 -8.615 1.00 78.50 117 SER A C 1
ATOM 941 O O . SER A 1 117 ? -7.347 -9.435 -9.147 1.00 78.50 117 SER A O 1
ATOM 943 N N . LEU A 1 118 ? -6.951 -7.231 -9.264 1.00 77.00 118 LEU A N 1
ATOM 944 C CA . LEU A 1 118 ? -6.422 -7.295 -10.626 1.00 77.00 118 LEU A CA 1
ATOM 945 C C . LEU A 1 118 ? -5.246 -8.281 -10.730 1.00 77.00 118 LEU A C 1
ATOM 947 O O . LEU A 1 118 ? -5.146 -9.022 -11.699 1.00 77.00 118 LEU A O 1
ATOM 951 N N . ALA A 1 119 ? -4.394 -8.348 -9.702 1.00 70.88 119 ALA A N 1
ATOM 952 C CA . ALA A 1 119 ? -3.290 -9.302 -9.648 1.00 70.88 119 ALA A CA 1
ATOM 953 C C . ALA A 1 119 ? -3.773 -10.762 -9.641 1.00 70.88 119 ALA A C 1
ATOM 955 O O . ALA A 1 119 ? -3.214 -11.595 -10.350 1.00 70.88 119 ALA A O 1
ATOM 956 N N . GLN A 1 120 ? -4.825 -11.077 -8.875 1.00 73.56 120 GLN A N 1
ATOM 957 C CA . GLN A 1 120 ? -5.441 -12.408 -8.890 1.00 73.56 120 GLN A CA 1
ATOM 958 C C . GLN A 1 120 ? -6.029 -12.731 -10.266 1.00 73.56 120 GLN A C 1
ATOM 960 O O . GLN A 1 120 ? -5.881 -13.852 -10.745 1.00 73.56 120 GLN A O 1
ATOM 965 N N . GLU A 1 121 ? -6.655 -11.748 -10.910 1.00 77.75 121 GLU A N 1
ATOM 966 C CA . GLU A 1 121 ? -7.245 -11.915 -12.237 1.00 77.75 121 GLU A CA 1
ATOM 967 C C . GLU A 1 121 ? -6.177 -12.153 -13.317 1.00 77.75 121 GLU A C 1
ATOM 969 O O . GLU A 1 121 ? -6.319 -13.062 -14.133 1.00 77.75 121 GLU A O 1
ATOM 974 N N . ILE A 1 122 ? -5.069 -11.406 -13.275 1.00 73.44 122 ILE A N 1
ATOM 975 C CA . ILE A 1 122 ? -3.914 -11.587 -14.170 1.00 73.44 122 ILE A CA 1
ATOM 976 C C . ILE A 1 122 ? -3.268 -12.958 -13.951 1.00 73.44 122 ILE A C 1
ATOM 978 O O . ILE A 1 122 ? -2.982 -13.668 -14.914 1.00 73.44 122 ILE A O 1
ATOM 982 N N . ASN A 1 123 ? -3.052 -13.359 -12.696 1.00 70.19 123 ASN A N 1
ATOM 983 C CA . ASN A 1 123 ? -2.450 -14.655 -12.386 1.00 70.19 123 ASN A CA 1
ATOM 984 C C . ASN A 1 123 ? -3.333 -15.825 -12.840 1.00 70.19 123 ASN A C 1
ATOM 986 O O . ASN A 1 123 ? -2.807 -16.844 -13.274 1.00 70.19 123 ASN A O 1
ATOM 990 N N . ALA A 1 124 ? -4.660 -15.681 -12.765 1.00 72.56 124 ALA A N 1
ATOM 991 C CA . ALA A 1 124 ? -5.599 -16.713 -13.196 1.00 72.56 124 ALA A CA 1
ATOM 992 C C . ALA A 1 124 ? -5.716 -16.821 -14.725 1.00 72.56 124 ALA A C 1
ATOM 994 O O . ALA A 1 124 ? -5.847 -17.925 -15.247 1.00 72.56 124 ALA A O 1
ATOM 995 N N . LYS A 1 125 ? -5.691 -15.692 -15.443 1.00 69.31 125 LYS A N 1
ATOM 996 C CA . LYS A 1 125 ? -5.857 -15.652 -16.907 1.00 69.31 125 LYS A CA 1
ATOM 997 C C . LYS A 1 125 ? -4.555 -15.845 -17.686 1.00 69.31 125 LYS A C 1
ATOM 999 O O . LYS A 1 125 ? -4.605 -16.077 -18.890 1.00 69.31 125 LYS A O 1
ATOM 1004 N N . GLY A 1 126 ? -3.410 -15.761 -17.012 1.00 56.56 126 GLY A N 1
ATOM 1005 C CA . GLY A 1 126 ? -2.124 -15.617 -17.678 1.00 56.56 126 GLY A CA 1
ATOM 1006 C C . GLY A 1 126 ? -1.934 -14.191 -18.203 1.00 56.56 126 GLY A C 1
ATOM 1007 O O . GLY A 1 126 ? -2.881 -13.443 -18.445 1.00 56.56 126 GLY A O 1
ATOM 1008 N N . LYS A 1 127 ? -0.674 -13.784 -18.337 1.00 57.50 127 LYS A N 1
ATOM 1009 C CA . LYS A 1 127 ? -0.306 -12.458 -18.842 1.00 57.50 127 LYS A CA 1
ATOM 1010 C C . LYS A 1 127 ? -0.508 -12.431 -20.352 1.00 57.50 127 LYS A C 1
ATOM 1012 O O . LYS A 1 127 ? -0.036 -13.330 -21.038 1.00 57.50 127 LYS A O 1
ATOM 1017 N N . ILE A 1 128 ? -1.187 -11.405 -20.850 1.00 54.22 128 ILE A N 1
ATOM 1018 C CA . ILE A 1 128 ? -1.567 -11.293 -22.264 1.00 54.22 128 ILE A CA 1
ATOM 1019 C C . ILE A 1 128 ? -0.529 -10.532 -23.109 1.00 54.22 128 ILE A C 1
ATOM 1021 O O . ILE A 1 128 ? -0.596 -10.599 -24.331 1.00 54.22 128 ILE A O 1
ATOM 1025 N N . ASP A 1 129 ? 0.460 -9.869 -22.495 1.00 61.53 129 ASP A N 1
ATOM 1026 C CA . ASP A 1 129 ? 1.409 -9.003 -23.211 1.00 61.53 129 ASP A CA 1
ATOM 1027 C C . ASP A 1 129 ? 2.772 -8.800 -22.503 1.00 61.53 129 ASP A C 1
ATOM 1029 O O . ASP A 1 129 ? 3.220 -7.678 -22.280 1.00 61.53 129 ASP A O 1
ATOM 1033 N N . GLY A 1 130 ? 3.495 -9.875 -22.164 1.00 64.25 130 GLY A N 1
ATOM 1034 C CA . GLY A 1 130 ? 4.917 -9.728 -21.815 1.00 64.25 130 GLY A CA 1
ATOM 1035 C C . GLY A 1 130 ? 5.563 -10.905 -21.093 1.00 64.25 130 GLY A C 1
ATOM 1036 O O . GLY A 1 130 ? 4.906 -11.672 -20.383 1.00 64.25 130 GLY A O 1
ATOM 1037 N N . LYS A 1 131 ? 6.887 -11.025 -21.238 1.00 78.06 131 LYS A N 1
ATOM 1038 C CA . LYS A 1 131 ? 7.714 -12.029 -20.545 1.00 78.06 131 LYS A CA 1
ATOM 1039 C C . LYS A 1 131 ? 8.343 -11.412 -19.299 1.00 78.06 131 LYS A C 1
ATOM 1041 O O . LYS A 1 131 ? 8.896 -10.321 -19.358 1.00 78.06 131 LYS A O 1
ATOM 1046 N N . LYS A 1 132 ? 8.265 -12.099 -18.161 1.00 83.56 132 LYS A N 1
ATOM 1047 C CA . LYS A 1 132 ? 8.883 -11.665 -16.898 1.00 83.56 132 LYS A CA 1
ATOM 1048 C C . LYS A 1 132 ? 10.210 -12.397 -16.709 1.00 83.56 132 LYS A C 1
ATOM 1050 O O . LYS A 1 132 ? 10.256 -13.603 -16.934 1.00 83.56 132 LYS A O 1
ATOM 1055 N N . PHE A 1 133 ? 11.243 -11.700 -16.249 1.00 86.81 133 PHE A N 1
ATOM 1056 C CA . PHE A 1 133 ? 12.493 -12.316 -15.797 1.00 86.81 133 PHE A CA 1
ATOM 1057 C C . PHE A 1 133 ? 12.877 -11.750 -14.428 1.00 86.81 133 PHE A C 1
ATOM 1059 O O . PHE A 1 133 ? 12.457 -10.648 -14.094 1.00 86.81 133 PHE A O 1
ATOM 1066 N N . SER A 1 134 ? 13.619 -12.511 -13.619 1.00 88.62 134 SER A N 1
ATOM 1067 C CA . SER A 1 134 ? 13.963 -12.100 -12.248 1.00 88.62 134 SER A CA 1
ATOM 1068 C C . SER A 1 134 ? 14.880 -10.873 -12.239 1.00 88.62 134 SER A C 1
ATOM 1070 O O . SER A 1 134 ? 15.802 -10.792 -13.055 1.00 88.62 134 SER A O 1
ATOM 1072 N N . LYS A 1 135 ? 14.677 -9.949 -11.288 1.00 88.38 135 LYS A N 1
ATOM 1073 C CA . LYS A 1 135 ? 15.550 -8.769 -11.129 1.00 88.38 135 LYS A CA 1
ATOM 1074 C C . LYS A 1 135 ? 17.024 -9.148 -10.930 1.00 88.38 135 LYS A C 1
ATOM 1076 O O . LYS A 1 135 ? 17.902 -8.446 -11.424 1.00 88.38 135 LYS A O 1
ATOM 1081 N N . ASP A 1 136 ? 17.291 -10.303 -10.317 1.00 90.69 136 ASP A N 1
ATOM 1082 C CA . ASP A 1 136 ? 18.643 -10.816 -10.057 1.00 90.69 136 ASP A CA 1
ATOM 1083 C C . ASP A 1 136 ? 19.371 -11.244 -11.339 1.00 90.69 136 ASP A C 1
ATOM 1085 O O . ASP A 1 136 ? 20.591 -11.403 -11.360 1.00 90.69 136 A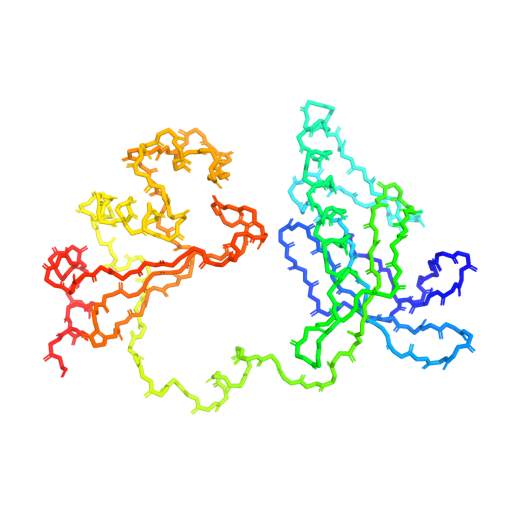SP A O 1
ATOM 1089 N N . MET A 1 137 ? 18.644 -11.391 -12.451 1.00 92.81 137 MET A N 1
ATOM 1090 C CA . MET A 1 137 ? 19.258 -11.620 -13.755 1.00 92.81 137 MET A CA 1
ATOM 1091 C C . MET A 1 137 ? 19.846 -10.338 -14.367 1.00 92.81 137 MET A C 1
ATOM 1093 O O . MET A 1 137 ? 20.477 -10.421 -15.420 1.00 92.81 137 MET A O 1
ATOM 1097 N N . ILE A 1 138 ? 19.682 -9.166 -13.740 1.00 93.44 138 ILE A N 1
ATOM 1098 C CA . ILE A 1 138 ? 20.386 -7.927 -14.103 1.00 93.44 138 ILE A CA 1
ATOM 1099 C C . ILE A 1 138 ? 21.752 -7.928 -13.413 1.00 93.44 138 ILE A C 1
ATOM 1101 O O . ILE A 1 138 ? 21.900 -7.526 -12.264 1.00 93.44 138 ILE A O 1
ATOM 1105 N N . MET A 1 139 ? 22.783 -8.350 -14.142 1.00 93.12 139 MET A N 1
ATOM 1106 C CA . MET A 1 139 ? 24.143 -8.499 -13.612 1.00 93.12 139 MET A CA 1
ATOM 1107 C C . MET A 1 139 ? 24.851 -7.164 -13.354 1.00 93.12 139 MET A C 1
ATOM 1109 O O . MET A 1 139 ? 25.792 -7.109 -12.567 1.00 93.12 139 MET A O 1
ATOM 1113 N N . ARG A 1 140 ? 24.460 -6.090 -14.056 1.00 91.56 140 ARG A N 1
ATOM 1114 C CA . ARG A 1 140 ? 25.068 -4.753 -13.906 1.00 91.56 140 ARG A CA 1
ATOM 1115 C C . ARG A 1 140 ? 24.006 -3.670 -13.677 1.00 91.56 140 ARG A C 1
ATOM 1117 O O . ARG A 1 140 ? 23.798 -2.843 -14.563 1.00 91.56 140 ARG A O 1
ATOM 1124 N N . PRO A 1 141 ? 23.356 -3.627 -12.497 1.00 88.75 141 PRO A N 1
ATOM 1125 C CA . PRO A 1 141 ? 22.320 -2.634 -12.189 1.00 88.75 141 PRO A CA 1
ATOM 1126 C C . PRO A 1 141 ? 22.803 -1.188 -12.330 1.00 88.75 141 PRO A C 1
ATOM 1128 O O . PRO A 1 141 ? 22.068 -0.321 -12.791 1.00 88.75 141 PRO A O 1
ATOM 1131 N N . TYR A 1 142 ? 24.068 -0.934 -11.983 1.00 90.00 142 TYR A N 1
ATOM 1132 C CA . TYR A 1 142 ? 24.697 0.382 -12.093 1.00 90.00 142 TYR A CA 1
ATOM 1133 C C . TYR A 1 142 ? 24.739 0.908 -13.539 1.00 90.00 142 TYR A C 1
ATOM 1135 O O . TYR A 1 142 ? 24.681 2.115 -13.757 1.00 90.00 142 TYR A O 1
ATOM 1143 N N . ALA A 1 143 ? 24.794 0.016 -14.536 1.00 93.12 143 ALA A N 1
ATOM 1144 C CA . ALA A 1 143 ? 24.887 0.395 -15.945 1.00 93.12 143 ALA A CA 1
ATOM 1145 C C . ALA A 1 143 ? 23.591 1.020 -16.489 1.00 93.12 143 ALA A C 1
ATOM 1147 O O . ALA A 1 143 ? 23.639 1.733 -17.486 1.00 93.12 143 ALA A O 1
ATOM 1148 N N . ILE A 1 144 ? 22.456 0.795 -15.817 1.00 94.12 144 ILE A N 1
ATOM 1149 C CA . ILE A 1 144 ? 21.142 1.332 -16.201 1.00 94.12 144 ILE A CA 1
ATOM 1150 C C . ILE A 1 144 ? 20.636 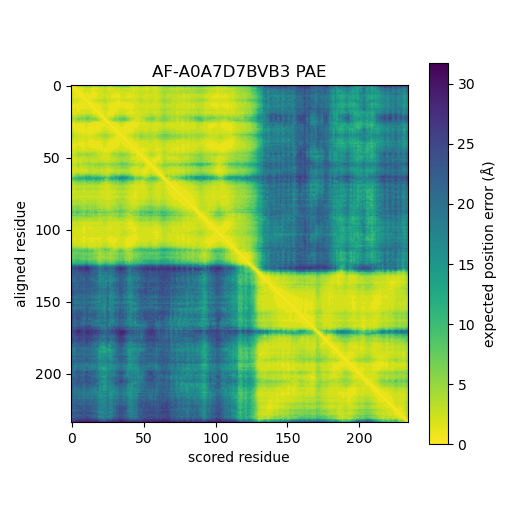2.428 -15.246 1.00 94.12 144 ILE A C 1
ATOM 1152 O O . ILE A 1 144 ? 19.513 2.901 -15.391 1.00 94.12 144 ILE A O 1
ATOM 1156 N N . GLN A 1 145 ? 21.452 2.880 -14.286 1.00 93.31 145 GLN A N 1
ATOM 1157 C CA . GLN A 1 145 ? 21.056 3.882 -13.280 1.00 93.31 145 GLN A CA 1
ATOM 1158 C C . GLN A 1 145 ? 20.618 5.212 -13.889 1.00 93.31 145 GLN A C 1
ATOM 1160 O O . GLN A 1 145 ? 19.630 5.801 -13.458 1.00 93.31 145 GLN A O 1
ATOM 1165 N N . ASN A 1 146 ? 21.317 5.673 -14.928 1.00 94.56 146 ASN A N 1
ATOM 1166 C CA . ASN A 1 146 ? 20.958 6.916 -15.609 1.00 94.56 146 ASN A CA 1
ATOM 1167 C C . ASN A 1 146 ? 19.593 6.815 -16.299 1.00 94.56 146 ASN A C 1
ATOM 1169 O O . ASN A 1 146 ? 18.830 7.779 -16.286 1.00 94.56 146 ASN A O 1
ATOM 1173 N N . ASP A 1 147 ? 19.264 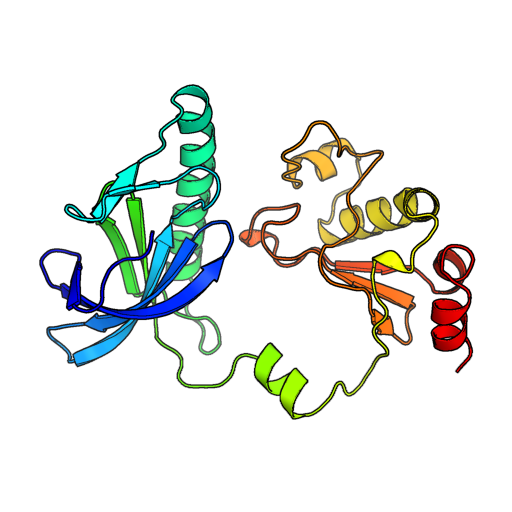5.648 -16.856 1.00 96.06 147 ASP A N 1
ATOM 1174 C CA . ASP A 1 147 ? 17.961 5.393 -17.468 1.00 96.06 147 ASP A CA 1
ATOM 1175 C C . ASP A 1 147 ? 16.854 5.283 -16.416 1.00 96.06 147 ASP A C 1
ATOM 1177 O O . ASP A 1 147 ? 15.769 5.831 -16.617 1.00 96.06 147 ASP A O 1
ATOM 1181 N 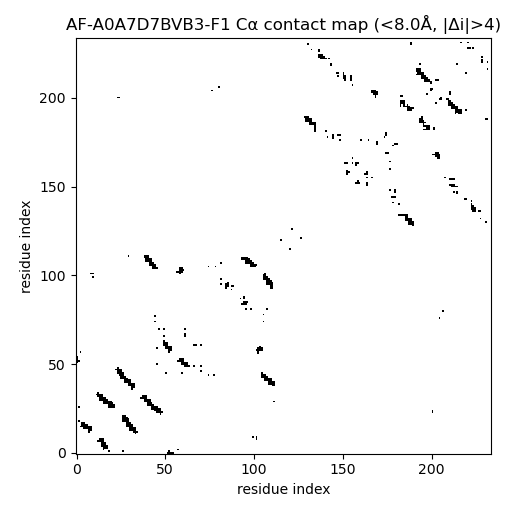N . ILE A 1 148 ? 17.143 4.6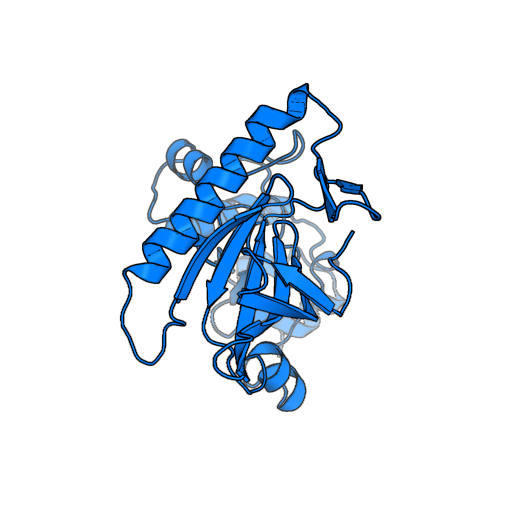58 -15.268 1.00 95.25 148 ILE A N 1
ATOM 1182 C CA . ILE A 1 148 ? 16.235 4.632 -14.114 1.00 95.25 148 ILE A CA 1
ATOM 1183 C C . ILE A 1 148 ? 15.931 6.054 -13.650 1.00 95.25 148 ILE A C 1
ATOM 1185 O O . ILE A 1 148 ? 14.765 6.444 -13.568 1.00 95.25 148 ILE A O 1
ATOM 1189 N N . LYS A 1 149 ? 16.972 6.857 -13.414 1.00 95.62 149 LYS A N 1
ATOM 1190 C CA . LYS A 1 149 ? 16.839 8.251 -12.988 1.00 95.62 149 LYS A CA 1
ATOM 1191 C C . LYS A 1 149 ? 16.034 9.073 -13.993 1.00 95.62 149 LYS A C 1
ATOM 1193 O O . LYS A 1 149 ? 15.100 9.768 -13.600 1.00 95.62 149 LYS A O 1
ATOM 1198 N N . ALA A 1 150 ? 16.346 8.969 -15.285 1.00 96.06 150 ALA A N 1
ATOM 1199 C CA . ALA A 1 150 ? 15.613 9.671 -16.338 1.00 96.06 150 ALA A CA 1
ATOM 1200 C C . ALA A 1 150 ? 14.133 9.254 -16.397 1.00 96.06 150 ALA A C 1
ATOM 1202 O O . ALA A 1 150 ? 13.252 10.105 -16.536 1.00 96.06 150 ALA A O 1
ATOM 1203 N N . GLY A 1 151 ? 13.849 7.959 -16.248 1.00 96.12 151 GLY A N 1
ATOM 1204 C CA . GLY A 1 151 ? 12.486 7.442 -16.194 1.00 96.12 151 GLY A CA 1
ATOM 1205 C C . GLY A 1 151 ? 11.708 7.966 -14.986 1.00 96.12 151 GLY A C 1
ATOM 1206 O O . GLY A 1 151 ? 10.569 8.401 -15.141 1.00 96.12 151 GLY A O 1
ATOM 1207 N N . LEU A 1 152 ? 12.323 7.995 -13.801 1.00 96.12 152 LEU A N 1
ATOM 1208 C CA . LEU A 1 152 ? 11.683 8.522 -12.593 1.00 96.12 152 LEU A CA 1
ATOM 1209 C C . LEU A 1 152 ? 11.426 10.027 -12.693 1.00 96.12 152 LEU A C 1
ATOM 1211 O O . LEU A 1 152 ? 10.334 10.471 -12.352 1.00 96.12 152 LEU A O 1
ATOM 1215 N N . LYS A 1 153 ? 12.366 10.809 -13.236 1.00 96.88 153 LYS A N 1
ATOM 1216 C CA . LYS A 1 153 ? 12.134 12.235 -13.522 1.00 96.88 153 LYS A CA 1
ATOM 1217 C C . LYS A 1 153 ? 10.903 12.446 -14.397 1.00 96.88 153 LYS A C 1
ATOM 1219 O O . LYS A 1 153 ? 10.039 13.254 -14.066 1.00 96.88 153 LYS A O 1
ATOM 1224 N N . LYS A 1 154 ? 10.782 11.657 -15.470 1.00 97.06 154 LYS A N 1
ATOM 1225 C CA . LYS A 1 154 ? 9.610 11.677 -16.354 1.00 97.06 154 LYS A CA 1
ATOM 1226 C C . LYS A 1 154 ? 8.326 11.289 -15.617 1.00 97.06 154 LYS A C 1
ATOM 1228 O O . LYS A 1 154 ? 7.309 11.938 -15.826 1.00 97.06 154 LYS A O 1
ATOM 1233 N N . TYR A 1 155 ? 8.371 10.260 -14.770 1.00 95.38 155 TYR A N 1
ATOM 1234 C CA . TYR A 1 155 ? 7.219 9.805 -13.987 1.00 95.38 155 TYR A CA 1
ATOM 1235 C C . TYR A 1 155 ? 6.705 10.893 -13.035 1.00 95.38 155 TYR A C 1
ATOM 1237 O O . TYR A 1 155 ? 5.507 11.158 -12.988 1.00 95.38 155 TYR A O 1
ATOM 1245 N N . PHE A 1 156 ? 7.611 11.545 -12.303 1.00 94.00 156 PHE A N 1
ATOM 1246 C CA . PHE A 1 156 ? 7.271 12.599 -11.343 1.00 94.00 156 PHE A CA 1
ATOM 1247 C C . PHE A 1 156 ? 7.059 13.978 -11.984 1.00 94.00 156 PHE A C 1
ATOM 1249 O O . PHE A 1 156 ? 6.617 14.897 -11.301 1.00 94.00 156 PHE A O 1
ATOM 1256 N N . GLY A 1 157 ? 7.358 14.136 -13.277 1.00 95.69 157 GLY A N 1
ATOM 1257 C CA . GLY A 1 157 ? 7.246 15.419 -13.972 1.00 95.69 157 GLY A CA 1
ATOM 1258 C C . GLY A 1 157 ? 8.259 16.463 -13.491 1.00 95.69 157 GLY A C 1
ATOM 1259 O O . GLY A 1 157 ? 7.945 17.648 -13.475 1.00 95.69 157 GLY A O 1
ATOM 1260 N N . VAL A 1 158 ? 9.457 16.028 -13.092 1.00 95.25 158 VAL A N 1
ATOM 1261 C CA . VAL A 1 158 ? 10.534 16.883 -12.560 1.00 95.25 158 VAL A CA 1
ATOM 1262 C C . VAL A 1 158 ? 11.743 16.896 -13.493 1.00 95.25 158 VAL A C 1
ATOM 1264 O O . VAL A 1 158 ? 11.920 15.985 -14.307 1.00 95.25 158 VAL A O 1
ATOM 1267 N N . VAL A 1 159 ? 12.598 17.914 -13.385 1.00 93.81 159 VAL A N 1
ATOM 1268 C CA . VAL A 1 159 ? 13.737 18.102 -14.304 1.00 93.81 159 VAL A CA 1
ATOM 1269 C C . VAL A 1 159 ? 15.067 17.896 -13.587 1.00 93.81 159 VAL A C 1
ATOM 1271 O O . VAL A 1 159 ? 15.992 17.276 -14.128 1.00 93.81 159 VAL A O 1
ATOM 1274 N N . THR A 1 160 ? 15.179 18.382 -12.356 1.00 94.38 160 THR A N 1
ATOM 1275 C CA . THR A 1 160 ? 16.430 18.361 -11.593 1.00 94.38 160 THR A CA 1
ATOM 1276 C C . THR A 1 160 ? 16.556 17.118 -10.714 1.00 94.38 160 THR A C 1
ATOM 1278 O O . THR A 1 160 ? 15.598 16.382 -10.478 1.00 94.38 160 THR A O 1
ATOM 1281 N N . ASP A 1 161 ? 17.788 16.831 -10.295 1.00 92.88 161 ASP A N 1
ATOM 1282 C CA . ASP A 1 161 ? 18.080 15.737 -9.363 1.00 92.88 161 ASP A CA 1
ATOM 1283 C C . ASP A 1 161 ? 17.524 16.050 -7.960 1.00 92.88 161 ASP A C 1
ATOM 1285 O O . ASP A 1 161 ? 16.985 15.155 -7.312 1.00 92.88 161 ASP A O 1
ATOM 1289 N N . ASP A 1 162 ? 17.555 17.319 -7.546 1.00 87.88 162 ASP A N 1
ATOM 1290 C CA . ASP A 1 162 ? 17.033 17.771 -6.251 1.00 87.88 162 ASP A CA 1
ATOM 1291 C C . ASP A 1 162 ? 15.504 17.645 -6.169 1.00 87.88 162 ASP A C 1
ATOM 1293 O O . ASP A 1 162 ? 14.981 17.039 -5.234 1.00 87.88 162 ASP A O 1
ATOM 1297 N N . GLU A 1 163 ? 14.775 18.101 -7.195 1.00 88.81 163 GLU A N 1
ATOM 1298 C CA . GLU A 1 163 ? 13.313 17.932 -7.263 1.00 88.81 163 GLU A CA 1
ATOM 1299 C C . GLU A 1 163 ? 12.905 16.454 -7.269 1.00 88.81 163 GLU A C 1
ATOM 1301 O O . GLU A 1 163 ? 11.876 16.075 -6.702 1.00 88.81 163 GLU A O 1
ATOM 1306 N N . LEU A 1 164 ? 13.696 15.595 -7.922 1.00 92.62 164 LEU A N 1
ATOM 1307 C CA . LEU A 1 164 ? 13.448 14.160 -7.872 1.00 92.62 164 LEU A CA 1
ATOM 1308 C C . LEU A 1 164 ? 13.635 13.639 -6.445 1.00 92.62 164 LEU A C 1
ATOM 1310 O O . LEU A 1 164 ? 12.771 12.916 -5.951 1.00 92.62 164 LEU A O 1
ATOM 1314 N N . MET A 1 165 ? 14.712 14.028 -5.765 1.00 88.31 165 MET A N 1
ATOM 1315 C CA . MET A 1 165 ? 14.980 13.603 -4.391 1.00 88.31 165 MET A CA 1
ATOM 1316 C C . MET A 1 165 ? 13.878 14.007 -3.406 1.00 88.31 165 MET A C 1
ATOM 1318 O O . MET A 1 165 ? 13.565 13.217 -2.518 1.00 88.31 165 MET A O 1
ATOM 1322 N N . ASP A 1 166 ? 13.219 15.150 -3.600 1.00 86.06 166 ASP A N 1
ATOM 1323 C CA . ASP A 1 166 ? 12.080 15.576 -2.768 1.00 86.06 166 ASP A CA 1
ATOM 1324 C C . ASP A 1 166 ? 10.864 14.636 -2.861 1.00 86.06 166 ASP A C 1
ATOM 1326 O O . ASP A 1 166 ? 10.067 14.520 -1.921 1.00 86.06 166 ASP A O 1
ATOM 1330 N N . ASN A 1 167 ? 10.720 13.939 -3.989 1.00 87.50 167 ASN A N 1
ATOM 1331 C CA . ASN A 1 167 ? 9.653 12.965 -4.214 1.00 87.50 167 ASN A CA 1
ATOM 1332 C C . ASN A 1 167 ? 10.009 11.569 -3.683 1.00 87.50 167 ASN A C 1
ATOM 1334 O O . ASN A 1 167 ? 9.113 10.777 -3.351 1.00 87.50 167 ASN A O 1
ATOM 1338 N N . LEU A 1 168 ? 11.305 11.267 -3.581 1.00 86.69 168 LEU A N 1
ATOM 1339 C CA . LEU A 1 168 ? 11.798 9.965 -3.162 1.00 86.69 168 LEU A CA 1
ATOM 1340 C C . LEU A 1 168 ? 11.875 9.836 -1.630 1.00 86.69 168 LEU A C 1
ATOM 1342 O O . LEU A 1 168 ? 12.112 10.777 -0.881 1.00 86.69 168 LEU A O 1
ATOM 1346 N N . GLN A 1 169 ? 11.648 8.623 -1.140 1.00 84.56 169 GLN A N 1
ATOM 1347 C CA . GLN A 1 169 ? 11.708 8.224 0.267 1.00 84.56 169 GLN A CA 1
ATOM 1348 C C . GLN A 1 169 ? 12.717 7.095 0.421 1.00 84.56 169 GLN A C 1
ATOM 1350 O O . GLN A 1 169 ? 12.376 5.973 0.785 1.00 84.56 169 GLN A O 1
ATOM 1355 N N . LEU A 1 170 ? 13.969 7.404 0.093 1.00 80.12 170 LEU A N 1
ATOM 1356 C CA . LEU A 1 170 ? 15.085 6.489 0.286 1.00 80.12 170 LEU A CA 1
ATOM 1357 C C . LEU A 1 170 ? 15.415 6.451 1.786 1.00 80.12 170 LEU A C 1
ATOM 1359 O O . LEU A 1 170 ? 15.731 7.474 2.390 1.00 80.12 170 LEU A O 1
ATOM 1363 N N . ASN A 1 171 ? 15.263 5.275 2.397 1.00 57.12 171 ASN A N 1
ATOM 1364 C CA . ASN A 1 171 ? 15.315 5.098 3.854 1.00 57.12 171 ASN A CA 1
ATOM 1365 C C . ASN A 1 171 ? 16.665 4.555 4.366 1.00 57.12 171 ASN A C 1
ATOM 1367 O O . ASN A 1 171 ? 16.760 4.183 5.535 1.00 57.12 171 ASN A O 1
ATOM 1371 N N . ASN A 1 172 ? 17.701 4.473 3.525 1.00 62.66 172 ASN A N 1
ATOM 1372 C CA . ASN A 1 172 ? 19.007 3.930 3.905 1.00 62.66 172 ASN A CA 1
ATOM 1373 C C . ASN A 1 172 ? 20.171 4.758 3.330 1.00 62.66 172 ASN A C 1
ATOM 1375 O O . ASN A 1 172 ? 20.014 5.471 2.346 1.00 62.66 172 ASN A O 1
ATOM 1379 N N . GLU A 1 173 ? 21.353 4.648 3.945 1.00 66.75 173 GLU A N 1
ATOM 1380 C CA . GLU A 1 173 ? 22.584 5.299 3.455 1.00 66.75 173 GLU A CA 1
ATOM 1381 C C . GLU A 1 173 ? 23.101 4.678 2.144 1.00 66.75 173 GLU A C 1
ATOM 1383 O O . GLU A 1 173 ? 23.953 5.248 1.466 1.00 66.75 173 GLU A O 1
ATOM 1388 N N . LEU A 1 174 ? 22.577 3.503 1.781 1.00 70.50 174 LEU A N 1
ATOM 1389 C CA . LEU A 1 174 ? 22.995 2.744 0.607 1.00 70.50 174 LEU A CA 1
ATOM 1390 C C . LEU A 1 174 ? 22.482 3.362 -0.702 1.00 70.50 174 LEU A C 1
ATOM 1392 O O . LEU A 1 174 ? 23.163 3.284 -1.729 1.00 70.50 174 LEU A O 1
ATOM 1396 N N . TYR A 1 175 ? 21.284 3.953 -0.676 1.00 81.44 175 TYR A N 1
ATOM 1397 C CA . TYR A 1 175 ? 20.620 4.482 -1.859 1.00 81.44 175 TYR A CA 1
ATOM 1398 C C . TYR A 1 175 ? 20.598 6.006 -1.872 1.00 81.44 175 TYR A C 1
ATOM 1400 O O . TYR A 1 175 ? 20.265 6.669 -0.894 1.00 81.44 175 TYR A O 1
ATOM 1408 N N . ASN A 1 176 ? 20.932 6.568 -3.027 1.00 84.75 176 ASN A N 1
ATOM 1409 C CA . ASN A 1 176 ? 20.929 8.005 -3.273 1.00 84.75 176 ASN A CA 1
ATOM 1410 C C . ASN A 1 176 ? 20.655 8.277 -4.757 1.00 84.75 176 ASN A C 1
ATOM 1412 O O . ASN A 1 176 ? 20.474 7.351 -5.546 1.00 84.75 176 ASN A O 1
ATOM 1416 N N . ILE A 1 177 ? 20.659 9.548 -5.155 1.00 85.19 177 ILE A N 1
ATOM 1417 C CA . ILE A 1 177 ? 20.358 9.959 -6.532 1.00 85.19 177 ILE A CA 1
ATOM 1418 C C . ILE A 1 177 ? 21.289 9.354 -7.600 1.00 85.19 177 ILE A C 1
ATOM 1420 O O . ILE A 1 177 ? 20.911 9.255 -8.765 1.00 85.19 177 ILE A O 1
ATOM 1424 N N . ASN A 1 178 ? 22.495 8.927 -7.218 1.00 85.94 178 ASN A N 1
ATOM 1425 C CA . ASN A 1 178 ? 23.470 8.280 -8.100 1.00 85.94 178 ASN A CA 1
ATOM 1426 C C . ASN A 1 178 ? 23.473 6.749 -7.975 1.00 85.94 178 ASN A C 1
ATOM 1428 O O . ASN A 1 178 ? 24.163 6.073 -8.735 1.00 85.94 178 ASN A O 1
ATOM 1432 N N . ASN A 1 179 ? 22.725 6.203 -7.018 1.00 87.75 179 ASN A N 1
ATOM 1433 C CA . ASN A 1 179 ? 22.621 4.775 -6.758 1.00 87.75 179 ASN A CA 1
ATOM 1434 C C . ASN A 1 179 ? 21.201 4.451 -6.286 1.00 87.75 179 ASN A C 1
ATOM 1436 O O . ASN A 1 179 ? 20.958 4.253 -5.097 1.00 87.75 179 ASN A O 1
ATOM 1440 N N . LEU A 1 180 ? 20.246 4.465 -7.210 1.00 90.50 180 LEU A N 1
ATOM 1441 C CA . LEU A 1 180 ? 18.854 4.134 -6.938 1.00 90.50 180 LEU A CA 1
ATOM 1442 C C . LEU A 1 180 ? 18.688 2.608 -6.845 1.00 90.50 180 LEU A C 1
ATOM 1444 O O . LEU A 1 180 ? 19.344 1.870 -7.588 1.00 90.50 180 LEU A O 1
ATOM 1448 N N . PRO A 1 181 ? 17.807 2.098 -5.969 1.00 89.00 181 PRO A N 1
ATOM 1449 C CA . PRO A 1 181 ? 17.526 0.668 -5.917 1.00 89.00 181 PRO A CA 1
ATOM 1450 C C . PRO A 1 181 ? 16.902 0.200 -7.235 1.00 89.00 181 PRO A C 1
ATOM 1452 O O . PRO A 1 181 ? 16.144 0.940 -7.864 1.00 89.00 181 PRO A O 1
ATOM 1455 N N . LEU A 1 182 ? 17.173 -1.043 -7.640 1.00 91.06 182 LEU A N 1
ATOM 1456 C CA . LEU A 1 182 ? 16.278 -1.715 -8.584 1.00 91.06 182 LEU A CA 1
ATOM 1457 C C . LEU A 1 182 ? 14.953 -2.014 -7.882 1.00 91.06 182 LEU A C 1
ATOM 1459 O O . LEU A 1 182 ? 14.990 -2.323 -6.691 1.00 91.06 182 LEU A O 1
ATOM 1463 N N . PRO A 1 183 ? 13.821 -1.987 -8.604 1.00 91.00 183 PRO A N 1
ATOM 1464 C CA . PRO A 1 183 ? 12.556 -2.366 -8.012 1.00 91.00 183 PRO A CA 1
ATOM 1465 C C . PRO A 1 183 ? 12.571 -3.768 -7.404 1.00 91.00 183 PRO A C 1
ATOM 1467 O O . PRO A 1 183 ? 13.146 -4.700 -7.971 1.00 91.00 183 PRO A O 1
ATOM 1470 N N . GLU A 1 184 ? 11.856 -3.940 -6.298 1.00 87.31 184 GLU A N 1
ATOM 1471 C CA . GLU A 1 184 ? 11.575 -5.250 -5.708 1.00 87.31 184 GLU A CA 1
ATOM 1472 C C . GLU A 1 184 ? 10.686 -6.110 -6.612 1.00 87.31 184 GLU A C 1
ATOM 1474 O O . GLU A 1 184 ? 10.763 -7.338 -6.581 1.00 87.31 184 GLU A O 1
ATOM 1479 N N . THR A 1 185 ? 9.853 -5.485 -7.448 1.00 87.19 185 THR A N 1
ATOM 1480 C CA . THR A 1 185 ? 9.070 -6.226 -8.439 1.00 87.19 185 THR A CA 1
ATOM 1481 C C . THR A 1 185 ? 9.949 -6.616 -9.625 1.00 87.19 185 THR A C 1
ATOM 1483 O O . THR A 1 185 ? 10.658 -5.775 -10.182 1.00 87.19 185 THR A O 1
ATOM 1486 N N . ASP A 1 186 ? 9.914 -7.893 -10.036 1.00 91.19 186 ASP A N 1
ATOM 1487 C CA . ASP A 1 186 ? 10.754 -8.271 -11.174 1.00 91.19 186 ASP A CA 1
ATOM 1488 C C . ASP A 1 186 ? 10.272 -7.619 -12.481 1.00 91.19 186 ASP A C 1
ATOM 1490 O O . ASP A 1 186 ? 9.055 -7.506 -12.706 1.00 91.19 186 ASP A O 1
ATOM 1494 N N . PRO A 1 187 ? 11.214 -7.251 -13.366 1.00 92.06 187 PRO A N 1
ATOM 1495 C CA . PRO A 1 187 ? 10.922 -6.558 -14.608 1.00 92.06 187 PRO A CA 1
ATOM 1496 C C . PRO A 1 187 ? 10.168 -7.406 -15.631 1.00 92.06 187 PRO A C 1
ATOM 1498 O O . PRO A 1 187 ? 10.175 -8.642 -15.629 1.00 92.06 187 PRO A O 1
ATOM 1501 N N . TRP A 1 188 ? 9.544 -6.692 -16.562 1.00 89.56 188 TRP A N 1
ATOM 1502 C CA . TRP A 1 188 ? 8.767 -7.258 -17.654 1.00 89.56 188 TRP A CA 1
ATOM 1503 C C . TRP A 1 188 ? 9.285 -6.766 -18.991 1.00 89.56 188 TRP A C 1
ATOM 1505 O O . TRP A 1 188 ? 9.583 -5.592 -19.162 1.00 89.56 188 TRP A O 1
ATOM 1515 N N . ILE A 1 189 ? 9.354 -7.659 -19.961 1.00 89.38 189 ILE A N 1
ATOM 1516 C CA . ILE A 1 189 ? 9.698 -7.340 -21.337 1.00 89.38 189 ILE A CA 1
ATOM 1517 C C . ILE A 1 189 ? 8.399 -7.024 -22.065 1.00 89.38 189 ILE A C 1
ATOM 1519 O O . ILE A 1 189 ? 7.500 -7.867 -22.128 1.00 89.38 189 ILE A O 1
ATOM 1523 N N . THR A 1 190 ? 8.316 -5.808 -22.591 1.00 86.69 190 THR A N 1
ATOM 1524 C CA . THR A 1 190 ? 7.210 -5.301 -23.402 1.00 86.69 190 THR A CA 1
ATOM 1525 C C . THR A 1 190 ? 7.730 -4.928 -24.791 1.00 86.69 190 THR A C 1
ATOM 1527 O O . THR A 1 190 ? 8.938 -4.893 -25.034 1.00 86.69 190 THR A O 1
ATOM 1530 N N . LYS A 1 191 ? 6.818 -4.595 -25.710 1.00 84.44 191 LYS A N 1
ATOM 1531 C CA . LYS A 1 191 ? 7.174 -4.096 -27.051 1.00 84.44 191 LYS A CA 1
ATOM 1532 C C . LYS A 1 191 ? 8.018 -2.810 -27.027 1.00 84.44 191 LYS A C 1
ATOM 1534 O O . LYS A 1 191 ? 8.768 -2.558 -27.962 1.00 84.44 191 LYS A O 1
ATOM 1539 N N . ASP A 1 192 ? 7.889 -2.007 -25.969 1.00 86.12 192 ASP A N 1
ATOM 1540 C CA . ASP A 1 192 ? 8.514 -0.684 -25.857 1.00 86.12 192 ASP A CA 1
ATOM 1541 C C . ASP A 1 192 ? 9.843 -0.727 -25.078 1.00 86.12 192 ASP A C 1
ATOM 1543 O O . ASP A 1 192 ? 10.607 0.241 -25.080 1.00 86.12 192 ASP A O 1
ATOM 1547 N N . GLY A 1 193 ? 10.145 -1.839 -24.401 1.00 91.88 193 GLY A N 1
ATOM 1548 C CA . GLY A 1 193 ? 11.344 -1.969 -23.583 1.00 91.88 193 GLY A CA 1
ATOM 1549 C C . GLY A 1 193 ? 11.201 -2.956 -22.430 1.00 91.88 193 GLY A C 1
ATOM 1550 O O . GLY A 1 193 ? 10.287 -3.771 -22.363 1.00 91.88 193 GLY A O 1
ATOM 1551 N N . VAL A 1 194 ? 12.120 -2.848 -21.478 1.00 94.12 194 VAL A N 1
ATOM 1552 C CA . VAL A 1 194 ? 12.019 -3.494 -20.173 1.00 94.12 194 VAL A CA 1
ATOM 1553 C C . VAL A 1 194 ? 11.294 -2.549 -19.227 1.00 94.12 194 VAL A C 1
ATOM 1555 O O . VAL A 1 194 ? 11.797 -1.474 -18.898 1.00 94.12 194 VAL A O 1
ATOM 1558 N N . PHE A 1 195 ? 10.096 -2.945 -18.824 1.00 94.31 195 PHE A N 1
ATOM 1559 C CA . PHE A 1 195 ? 9.268 -2.269 -17.846 1.00 94.31 195 PHE A CA 1
ATOM 1560 C C . PHE A 1 195 ? 9.697 -2.643 -16.427 1.00 94.31 195 PHE A C 1
ATOM 1562 O O . PHE A 1 195 ? 9.793 -3.818 -16.065 1.00 94.31 195 PHE A O 1
ATOM 1569 N N . PHE A 1 196 ? 9.902 -1.614 -15.620 1.00 94.25 196 PHE A N 1
ATOM 1570 C CA . PHE A 1 196 ? 10.251 -1.676 -14.210 1.00 94.25 196 PHE A CA 1
ATOM 1571 C C . PHE A 1 196 ? 9.191 -0.907 -13.425 1.00 94.25 196 PHE A C 1
ATOM 1573 O O . PHE A 1 196 ? 8.803 0.191 -13.825 1.00 94.25 196 PHE A O 1
ATOM 1580 N N . SER A 1 197 ? 8.745 -1.454 -12.296 1.00 93.56 197 SER A N 1
ATOM 1581 C CA . SER A 1 197 ? 7.772 -0.792 -11.425 1.00 93.56 197 SER A CA 1
ATOM 1582 C C . SER A 1 197 ? 8.175 -0.944 -9.972 1.00 93.56 197 SER A C 1
ATOM 1584 O O . SER A 1 197 ? 8.280 -2.056 -9.466 1.00 93.56 197 SER A O 1
ATOM 1586 N N . TYR A 1 198 ? 8.337 0.167 -9.275 1.00 90.69 198 TYR A N 1
ATOM 1587 C CA . TYR A 1 198 ? 8.510 0.165 -7.832 1.00 90.69 198 TYR A CA 1
ATOM 1588 C C . TYR A 1 198 ? 7.179 -0.164 -7.154 1.00 90.69 198 TYR A C 1
ATOM 1590 O O . TYR A 1 198 ? 6.113 0.301 -7.573 1.00 90.69 198 TYR A O 1
ATOM 1598 N N . ALA A 1 199 ? 7.232 -0.990 -6.117 1.00 81.88 199 ALA A N 1
ATOM 1599 C CA . ALA A 1 199 ? 6.090 -1.300 -5.280 1.00 81.88 199 ALA A CA 1
ATOM 1600 C C . ALA A 1 199 ? 5.644 -0.054 -4.485 1.00 81.88 199 ALA A C 1
ATOM 1602 O O . ALA A 1 199 ? 6.437 0.865 -4.240 1.00 81.88 199 ALA A O 1
ATOM 1603 N N . PRO A 1 200 ? 4.374 0.003 -4.043 1.00 78.50 200 PRO A N 1
ATOM 1604 C CA . PRO A 1 200 ? 3.913 1.091 -3.193 1.00 78.50 200 PRO A CA 1
ATOM 1605 C C . PRO A 1 200 ? 4.782 1.227 -1.938 1.00 78.50 200 PRO A C 1
ATOM 1607 O O . PRO A 1 200 ? 5.037 0.242 -1.246 1.00 78.50 200 PRO A O 1
ATOM 1610 N N . TYR A 1 201 ? 5.191 2.462 -1.636 1.00 75.88 201 TYR A N 1
ATOM 1611 C CA . TYR A 1 201 ? 6.112 2.814 -0.551 1.00 75.88 201 TYR A CA 1
ATOM 1612 C C . TYR A 1 201 ? 7.557 2.311 -0.660 1.00 75.88 201 TYR A C 1
ATOM 1614 O O . TYR A 1 201 ? 8.326 2.490 0.282 1.00 75.88 201 TYR A O 1
ATOM 1622 N N . GLU A 1 202 ? 7.951 1.725 -1.787 1.00 83.19 202 GLU A N 1
ATOM 1623 C CA . GLU A 1 202 ? 9.324 1.250 -1.963 1.00 83.19 202 GLU A CA 1
ATOM 1624 C C . GLU A 1 202 ? 10.315 2.416 -2.050 1.00 83.19 202 GLU A C 1
ATOM 1626 O O . GLU A 1 202 ? 11.314 2.444 -1.338 1.00 83.19 202 GLU A O 1
ATOM 1631 N N . ILE A 1 203 ? 10.004 3.409 -2.889 1.00 87.31 203 ILE A N 1
ATOM 1632 C CA . ILE A 1 203 ? 10.860 4.587 -3.085 1.00 87.31 203 ILE A CA 1
ATOM 1633 C C . ILE A 1 203 ? 10.118 5.917 -2.970 1.00 87.31 203 ILE A C 1
ATOM 1635 O O . ILE A 1 203 ? 10.751 6.953 -3.099 1.00 87.31 203 ILE A O 1
ATOM 1639 N N . ALA A 1 204 ? 8.798 5.936 -2.775 1.00 85.50 204 ALA A N 1
ATOM 1640 C CA . ALA A 1 204 ? 7.993 7.164 -2.747 1.00 85.50 204 ALA A CA 1
ATOM 1641 C C . ALA A 1 204 ? 6.717 6.974 -1.915 1.00 85.50 204 ALA A C 1
ATOM 1643 O O . ALA A 1 204 ? 6.366 5.857 -1.557 1.00 85.50 204 ALA A O 1
ATOM 1644 N N . SER A 1 205 ? 5.984 8.047 -1.588 1.00 76.94 205 SER A N 1
ATOM 1645 C CA . SER A 1 205 ? 4.708 7.902 -0.858 1.00 76.94 205 SER A CA 1
ATOM 1646 C C . SER A 1 205 ? 3.676 7.148 -1.689 1.00 76.94 205 SER A C 1
ATOM 1648 O O . SER A 1 205 ? 3.645 7.319 -2.898 1.00 76.94 205 SER A O 1
ATOM 1650 N N . TYR A 1 206 ? 2.729 6.468 -1.046 1.00 70.50 206 TYR A N 1
ATOM 1651 C CA . TYR A 1 206 ? 1.596 5.831 -1.730 1.00 70.50 206 TYR A CA 1
ATOM 1652 C C . TYR A 1 206 ? 0.814 6.748 -2.679 1.00 70.50 206 TYR A C 1
ATOM 1654 O O . TYR A 1 206 ? 0.415 6.320 -3.755 1.00 70.50 206 TYR A O 1
ATOM 1662 N N . ALA A 1 207 ? 0.651 8.029 -2.326 1.00 68.94 207 ALA A N 1
ATOM 1663 C CA . ALA A 1 207 ? -0.010 9.015 -3.184 1.00 68.94 207 ALA A CA 1
ATOM 1664 C C . ALA A 1 207 ? 0.703 9.241 -4.533 1.00 68.94 207 ALA A C 1
ATOM 1666 O O . ALA A 1 207 ? 0.080 9.724 -5.471 1.00 68.94 207 ALA A O 1
ATOM 1667 N N . ALA A 1 208 ? 1.985 8.878 -4.640 1.00 77.00 208 ALA A N 1
ATOM 1668 C CA . ALA A 1 208 ? 2.728 8.912 -5.893 1.00 77.00 208 ALA A CA 1
ATOM 1669 C C . ALA A 1 208 ? 2.398 7.728 -6.818 1.00 77.00 208 ALA A C 1
ATOM 1671 O O . ALA A 1 208 ? 2.935 7.661 -7.919 1.00 77.00 208 ALA A O 1
ATOM 1672 N N . GLY A 1 209 ? 1.552 6.784 -6.396 1.00 81.44 209 GLY A N 1
ATOM 1673 C CA . GLY A 1 209 ? 1.265 5.562 -7.142 1.00 81.44 209 GLY A CA 1
ATOM 1674 C C . GLY A 1 209 ? 2.433 4.575 -7.115 1.00 81.44 209 GLY A C 1
ATOM 1675 O O . GLY A 1 209 ? 3.144 4.468 -6.116 1.00 81.44 209 GLY A O 1
ATOM 1676 N N . ALA A 1 210 ? 2.605 3.840 -8.214 1.00 86.69 210 ALA A N 1
ATOM 1677 C CA . ALA A 1 210 ? 3.711 2.913 -8.430 1.00 86.69 210 ALA A CA 1
ATOM 1678 C C . ALA A 1 210 ? 4.673 3.525 -9.463 1.00 86.69 210 ALA A C 1
ATOM 1680 O O . ALA A 1 210 ? 4.397 3.431 -10.668 1.00 86.69 210 ALA A O 1
ATOM 1681 N N . PRO A 1 211 ? 5.769 4.180 -9.020 1.00 93.25 211 PRO A N 1
ATOM 1682 C CA . PRO A 1 211 ? 6.765 4.730 -9.927 1.00 93.25 211 PRO A CA 1
ATOM 1683 C C . PRO A 1 211 ? 7.205 3.671 -10.925 1.00 93.25 211 PRO A C 1
ATOM 1685 O O . PRO A 1 211 ? 7.643 2.587 -10.543 1.00 93.25 211 PRO A O 1
ATOM 1688 N N . SER A 1 212 ? 7.038 3.967 -12.205 1.00 93.69 212 SER A N 1
ATOM 1689 C CA . SER A 1 212 ? 7.258 2.999 -13.270 1.00 93.69 212 SER A CA 1
ATOM 1690 C C . SER A 1 212 ? 7.997 3.628 -14.432 1.00 93.69 212 SER A C 1
ATOM 1692 O O . SER A 1 212 ? 7.824 4.804 -14.759 1.00 93.69 212 SER A O 1
ATOM 1694 N N . ILE A 1 213 ? 8.872 2.830 -15.031 1.00 95.75 213 ILE A N 1
ATOM 1695 C CA . ILE A 1 213 ? 9.784 3.258 -16.084 1.00 95.75 213 ILE A CA 1
ATOM 1696 C C . ILE A 1 213 ? 9.884 2.161 -17.140 1.00 95.75 213 ILE A C 1
ATOM 1698 O O . ILE A 1 213 ? 9.746 0.973 -16.849 1.00 95.75 213 ILE A O 1
ATOM 1702 N N . VAL A 1 214 ? 10.169 2.566 -18.372 1.00 95.12 214 VAL A N 1
ATOM 1703 C CA . VAL A 1 214 ? 10.487 1.655 -19.471 1.00 95.12 214 VAL A CA 1
ATOM 1704 C C . VAL A 1 214 ? 11.876 2.011 -19.973 1.00 95.12 214 VAL A C 1
ATOM 1706 O O . VAL A 1 214 ? 12.113 3.152 -20.372 1.00 95.12 214 VAL A O 1
ATOM 1709 N N . ILE A 1 215 ? 12.790 1.045 -19.942 1.00 96.19 215 ILE A N 1
ATOM 1710 C CA . ILE A 1 215 ? 14.149 1.196 -20.468 1.00 96.19 215 ILE A CA 1
ATOM 1711 C C . ILE A 1 215 ? 14.241 0.410 -21.780 1.00 96.19 215 ILE A C 1
ATOM 1713 O O . ILE A 1 215 ? 13.924 -0.779 -21.781 1.00 96.19 215 ILE A O 1
ATOM 1717 N N . PRO A 1 216 ? 14.687 1.010 -22.899 1.00 95.25 216 PRO A N 1
ATOM 1718 C CA . PRO A 1 216 ? 14.822 0.298 -24.167 1.00 95.25 216 PRO A CA 1
ATOM 1719 C C . PRO A 1 216 ? 15.639 -0.996 -24.038 1.00 95.25 216 PRO A C 1
ATOM 1721 O O . PRO A 1 216 ? 16.687 -1.006 -23.388 1.00 95.25 216 PRO A O 1
ATOM 1724 N N . ILE A 1 217 ? 15.208 -2.071 -24.713 1.00 93.75 217 ILE A N 1
ATOM 1725 C CA . ILE A 1 217 ? 15.893 -3.380 -24.682 1.00 93.75 217 ILE A CA 1
ATOM 1726 C C . ILE A 1 217 ? 17.377 -3.236 -25.042 1.00 93.75 217 ILE A C 1
ATOM 1728 O O . ILE A 1 217 ? 18.225 -3.845 -24.394 1.00 93.75 217 ILE A O 1
ATOM 1732 N N . SER A 1 218 ? 17.714 -2.381 -26.013 1.00 93.62 218 SER A N 1
ATOM 1733 C CA . SER A 1 218 ? 19.099 -2.123 -26.437 1.00 93.62 218 SER A CA 1
ATOM 1734 C C . SER A 1 218 ? 20.018 -1.648 -25.306 1.00 93.62 218 SER A C 1
ATOM 1736 O O . SER A 1 218 ? 21.213 -1.936 -25.338 1.00 93.62 218 SER A O 1
ATOM 1738 N N . LYS A 1 219 ? 19.469 -0.971 -24.291 1.00 94.62 219 LYS A N 1
ATOM 1739 C CA . LYS A 1 219 ? 20.209 -0.500 -23.115 1.00 94.62 219 LYS A CA 1
ATOM 1740 C C . LYS A 1 219 ? 20.291 -1.536 -21.996 1.00 94.62 219 LYS A C 1
ATOM 1742 O O . LYS A 1 219 ? 21.208 -1.471 -21.192 1.00 94.62 219 LYS A O 1
ATOM 1747 N N . VAL A 1 220 ? 19.375 -2.507 -21.940 1.00 94.19 220 VAL A N 1
ATOM 1748 C CA . VAL A 1 220 ? 19.329 -3.521 -20.866 1.00 94.19 220 VAL A CA 1
ATOM 1749 C C . VAL A 1 220 ? 19.993 -4.837 -21.279 1.00 94.19 220 VAL A C 1
ATOM 1751 O O . VAL A 1 220 ? 20.675 -5.469 -20.473 1.00 94.19 220 VAL A O 1
ATOM 1754 N N . LYS A 1 221 ? 19.850 -5.247 -22.545 1.00 92.31 221 LYS A N 1
ATOM 1755 C CA . LYS A 1 221 ? 20.209 -6.584 -23.054 1.00 92.31 221 LYS A CA 1
ATOM 1756 C C . LYS A 1 221 ? 21.662 -6.992 -22.784 1.00 92.31 221 LYS A C 1
ATOM 1758 O O . LYS A 1 221 ? 21.942 -8.164 -22.546 1.00 92.31 221 LYS A O 1
ATOM 1763 N N . ASN A 1 222 ? 22.598 -6.043 -22.773 1.00 93.19 222 ASN A N 1
ATOM 1764 C CA . ASN A 1 222 ? 24.021 -6.315 -22.525 1.00 93.19 222 ASN A CA 1
ATOM 1765 C C . ASN A 1 222 ? 24.397 -6.391 -21.036 1.00 93.19 222 ASN A C 1
ATOM 1767 O O . ASN A 1 222 ? 25.548 -6.681 -20.703 1.00 93.19 222 ASN A O 1
ATOM 1771 N N . HIS A 1 223 ? 23.446 -6.140 -20.140 1.00 94.38 223 HIS A N 1
ATOM 1772 C CA . HIS A 1 223 ? 23.655 -6.072 -18.692 1.00 94.38 223 HIS A CA 1
ATOM 1773 C C . HIS A 1 223 ? 22.920 -7.171 -17.930 1.00 94.38 223 HIS A C 1
ATOM 1775 O O . HIS A 1 223 ? 22.914 -7.162 -16.701 1.00 94.38 223 HIS A O 1
ATOM 1781 N N . VAL A 1 224 ? 22.344 -8.131 -18.651 1.00 93.31 224 VAL A N 1
ATOM 1782 C CA . VAL A 1 224 ? 21.627 -9.274 -18.090 1.00 93.31 224 VAL A CA 1
ATOM 1783 C C . VAL A 1 224 ? 22.380 -10.593 -18.298 1.00 93.31 224 VAL A C 1
ATOM 1785 O O . VAL A 1 224 ? 23.319 -10.668 -19.099 1.00 93.31 224 VAL A O 1
ATOM 1788 N N . THR A 1 225 ? 21.963 -11.642 -17.589 1.00 91.75 225 THR A N 1
ATOM 1789 C CA . THR A 1 225 ? 22.479 -13.009 -17.761 1.00 91.75 225 THR A CA 1
ATOM 1790 C C . THR A 1 225 ? 22.197 -13.557 -19.163 1.00 91.75 225 THR A C 1
ATOM 1792 O O . THR A 1 225 ? 21.285 -13.105 -19.856 1.00 91.75 225 THR A O 1
ATOM 1795 N N . SER A 1 226 ? 22.947 -14.582 -19.583 1.00 88.56 226 SER A N 1
ATOM 1796 C CA . SER A 1 226 ? 22.699 -15.278 -20.855 1.00 88.56 226 SER A CA 1
ATOM 1797 C C . SER A 1 226 ? 21.285 -15.862 -20.937 1.00 88.56 226 SER A C 1
ATOM 1799 O O . SER A 1 226 ? 20.667 -15.785 -21.991 1.00 88.56 226 SER A O 1
ATOM 1801 N N . THR A 1 227 ? 20.744 -16.367 -19.823 1.00 86.81 227 THR A N 1
ATOM 1802 C CA . THR A 1 227 ? 19.350 -16.830 -19.736 1.00 86.81 227 THR A CA 1
ATOM 1803 C C . THR A 1 227 ? 18.365 -15.694 -19.971 1.00 86.81 227 THR A C 1
ATOM 1805 O O . THR A 1 227 ? 17.402 -15.858 -20.701 1.00 86.81 227 THR A O 1
ATOM 1808 N N . ALA A 1 228 ? 18.603 -14.515 -19.393 1.00 85.88 228 ALA A N 1
ATOM 1809 C CA . ALA A 1 228 ? 17.723 -13.379 -19.628 1.00 85.88 228 ALA A CA 1
ATOM 1810 C C . ALA A 1 228 ? 17.804 -12.858 -21.073 1.00 85.88 228 ALA A C 1
ATOM 1812 O O . ALA A 1 228 ? 16.805 -12.375 -21.603 1.00 85.88 228 ALA A O 1
ATOM 1813 N N . LYS A 1 229 ? 18.964 -12.998 -21.736 1.00 88.00 229 LYS A N 1
ATOM 1814 C CA . LYS A 1 229 ? 19.135 -12.616 -23.146 1.00 88.00 229 LYS A CA 1
ATOM 1815 C C . LYS A 1 229 ? 18.174 -13.341 -24.081 1.00 88.00 229 LYS A C 1
ATOM 1817 O O . LYS A 1 229 ? 17.616 -12.689 -24.957 1.00 88.00 229 LYS A O 1
ATOM 1822 N N . THR A 1 230 ? 17.917 -14.629 -23.845 1.00 86.38 230 THR A N 1
ATOM 1823 C CA . THR A 1 230 ? 17.018 -15.421 -24.700 1.00 86.38 230 THR A CA 1
ATOM 1824 C C . THR A 1 230 ? 15.582 -14.902 -24.688 1.00 86.38 230 THR A C 1
ATOM 1826 O O . THR A 1 230 ? 14.846 -15.135 -25.636 1.00 86.38 230 THR A O 1
ATOM 1829 N N . PHE A 1 231 ? 15.167 -14.160 -23.655 1.00 83.38 231 PHE A N 1
ATOM 1830 C CA . PHE A 1 231 ? 13.832 -13.561 -23.616 1.00 83.38 231 PHE A CA 1
ATOM 1831 C C . PHE A 1 231 ? 13.690 -12.299 -24.486 1.00 83.38 231 PHE A C 1
ATOM 1833 O O . PHE A 1 231 ? 12.560 -11.871 -24.707 1.00 83.38 231 PHE A O 1
ATOM 1840 N N . PHE A 1 232 ? 14.797 -11.698 -24.950 1.00 82.38 232 PHE A N 1
ATOM 1841 C CA . PHE A 1 232 ? 14.809 -10.496 -25.802 1.00 82.38 232 PHE A CA 1
ATOM 1842 C C . PHE A 1 232 ? 14.935 -10.794 -27.302 1.00 82.38 232 PHE A C 1
ATOM 1844 O O . PHE A 1 232 ? 14.837 -9.865 -28.101 1.00 82.38 232 PHE A O 1
ATOM 1851 N N . ASP A 1 233 ? 15.243 -12.040 -27.665 1.00 72.06 233 ASP A N 1
ATOM 1852 C CA . ASP A 1 233 ? 15.569 -12.473 -29.032 1.00 72.06 233 ASP A CA 1
ATOM 1853 C C . ASP A 1 233 ? 14.395 -13.167 -29.756 1.00 72.06 233 ASP A C 1
ATOM 1855 O O . ASP A 1 233 ? 14.559 -13.630 -30.883 1.00 72.06 233 ASP A O 1
ATOM 1859 N N . GLU A 1 234 ? 13.218 -13.208 -29.123 1.00 59.00 234 GLU A N 1
ATOM 1860 C CA . GLU A 1 234 ? 11.952 -13.754 -29.646 1.00 59.00 234 GLU A CA 1
ATOM 1861 C C . GLU A 1 234 ? 10.899 -12.654 -29.796 1.00 59.00 234 GLU A C 1
ATOM 1863 O O . GLU A 1 234 ? 10.230 -12.621 -30.851 1.00 59.00 234 GLU A O 1
#

Nearest PDB structures (foldseek):
  5x1r-assembly1_A  TM=6.955E-01  e=9.924E-10  Serratia sp. FS14
  2jd5-assembly1_A  TM=6.290E-01  e=2.413E-04  Saccharomyces cerevisiae
  1q97-assembly1_A  TM=6.007E-01  e=2.413E-04  Saccharomyces cerevisiae
  1q99-assembly1_A  TM=4.610E-01  e=2.554E-04  Saccharomyces cerevisiae
  1how-assembly1_A  TM=4.481E-01  e=3.027E-04  Saccharomyces cerevisiae

Radius of gyration: 20.64 Å; Cα contacts (8 Å, |Δi|>4): 380; chains: 1; bounding box: 51×35×55 Å